Protein AF-A0A9Q0YKA1-F1 (afdb_monomer)

Foldseek 3Di:
DDDDDDDDDDDDPPDQPPVRVVVVVVVVVVVVVVVVVVVVVVVVVVVVVVVVVVVVVVVVVVVVVVVVVVVVVVVVVVVVVVVVVVVVVVVVVLVVVVVVVVVVVVPDPPPAFQLLDCVRLVVVLVVLLPDPVQLAPVSLVVVLVSLVVSLVNLVVVLVSCVPPPPCVVVSVVSVVSSVSSVVSSVVSNVSNVVVVPDDDD

Secondary structure (DSSP, 8-state):
-----------------HHHHHHHHHHHHHHHHHHHHHHHHHHHHHHHHHHHHHHHHHHHHHHHHHHHHHHHHHHHHHHHHHHHHHHHHHHHHHHHHHHHHHHHHHT--S----TTSHHHHHHHHHHHHH--TT-SHHHHHHHHHHHHHHHHHHHHHHHHHTT-TT-HHHHHHHHHHHHHHHHHHHHHHHHHHHHHHS---

Sequence (201 aa):
MPPKPKSPTKGKKGKLSKAEKERLKKEELERKAKEEEDARLKAEQEERERLERERLEREERERIEAAESQRYTTEINELRSVLEGNKNALANLLEQEREKTKWSRFMRCDGSPDPTVPAEINTYINLWKEDDSRNSLSAVLSESNLTLGLIEELQQYVEDHDDTEFTNDHLAEHEGTIVELENLLSCKLDAATLELLKPWE

InterPro domains:
  IPR023247 Dynein-f, intermediate chain IC97/Dnai7-like [PR02043] (103-128)
  IPR023247 Dynein-f, intermediate chain IC97/Dnai7-like [PR02043] (181-200)
  IPR023247 Dynein-f, intermediate chain IC97/Dnai7-like [PTHR20929] (8-198)
  IPR031826 IC97/Casc1, N-terminal [PF15927] (31-200)

Structure (mmCIF, N/CA/C/O backbone):
data_AF-A0A9Q0YKA1-F1
#
_entry.id   AF-A0A9Q0YKA1-F1
#
loop_
_atom_site.group_PDB
_atom_site.id
_atom_site.type_symbol
_atom_site.label_atom_id
_atom_site.label_alt_id
_atom_site.label_comp_id
_atom_site.label_asym_id
_atom_site.label_entity_id
_atom_site.label_seq_id
_atom_site.pdbx_PDB_ins_code
_atom_site.Cartn_x
_atom_site.Cartn_y
_atom_site.Cartn_z
_atom_site.occupancy
_atom_site.B_iso_or_equiv
_atom_site.auth_seq_id
_atom_site.auth_comp_id
_atom_site.auth_asym_id
_atom_site.auth_atom_id
_atom_site.pdbx_PDB_model_num
ATOM 1 N N . MET A 1 1 ? -22.596 -39.047 115.401 1.00 36.41 1 MET A N 1
ATOM 2 C CA . MET A 1 1 ? -23.842 -39.846 115.430 1.00 36.41 1 MET A CA 1
ATOM 3 C C . MET A 1 1 ? -25.045 -38.912 115.585 1.00 36.41 1 MET A C 1
ATOM 5 O O . MET A 1 1 ? -24.865 -37.840 116.144 1.00 36.41 1 MET A O 1
ATOM 9 N N . PRO A 1 2 ? -26.198 -39.280 114.998 1.00 53.31 2 PRO A N 1
ATOM 10 C CA . PRO A 1 2 ? -27.366 -38.439 114.682 1.00 53.31 2 PRO A CA 1
ATOM 11 C C . PRO A 1 2 ? -28.355 -38.327 115.869 1.00 53.31 2 PRO A C 1
ATOM 13 O O . PRO A 1 2 ? -28.076 -38.900 116.921 1.00 53.31 2 PRO A O 1
ATOM 16 N N . PRO A 1 3 ? -29.499 -37.619 115.723 1.00 47.97 3 PRO A N 1
ATOM 17 C CA . PRO A 1 3 ? -30.706 -38.296 115.215 1.00 47.97 3 PRO A CA 1
ATOM 18 C C . PRO A 1 3 ? -31.606 -37.460 114.262 1.00 47.97 3 PRO A C 1
ATOM 20 O O . PRO A 1 3 ? -31.766 -36.252 114.397 1.00 47.97 3 PRO A O 1
ATOM 23 N N . LYS A 1 4 ? -32.246 -38.157 113.309 1.00 41.47 4 LYS A N 1
ATOM 24 C CA . LYS A 1 4 ? -33.550 -37.829 112.671 1.00 41.47 4 LYS A CA 1
ATOM 25 C C . LYS A 1 4 ? -34.667 -38.555 113.472 1.00 41.47 4 LYS A C 1
ATOM 27 O O . LYS A 1 4 ? -34.282 -39.414 114.265 1.00 41.47 4 LYS A O 1
ATOM 32 N N . PRO A 1 5 ? -35.998 -38.379 113.249 1.00 56.22 5 PRO A N 1
ATOM 33 C CA . PRO A 1 5 ? -36.709 -37.656 112.173 1.00 56.22 5 PRO A CA 1
ATOM 34 C C . PRO A 1 5 ? -37.921 -36.795 112.630 1.00 56.22 5 PRO A C 1
ATOM 36 O O . PRO A 1 5 ? -38.376 -36.906 113.764 1.00 56.22 5 PRO A O 1
ATOM 39 N N . LYS A 1 6 ? -38.505 -36.015 111.698 1.00 34.66 6 LYS A N 1
ATOM 40 C CA . LYS A 1 6 ? -39.965 -35.925 111.419 1.00 34.66 6 LYS A CA 1
ATOM 41 C C . LYS A 1 6 ? -40.244 -34.991 110.219 1.00 34.66 6 LYS A C 1
ATOM 43 O O . LYS A 1 6 ? -40.018 -33.792 110.291 1.00 34.66 6 LYS A O 1
ATOM 48 N N . SER A 1 7 ? -40.744 -35.551 109.116 1.00 41.62 7 SER A N 1
ATOM 49 C CA . SER A 1 7 ? -41.605 -34.871 108.120 1.00 41.62 7 SER A CA 1
ATOM 50 C C . SER A 1 7 ? -43.070 -35.145 108.511 1.00 41.62 7 SER A C 1
ATOM 52 O O . SER A 1 7 ? -43.273 -36.191 109.134 1.00 41.62 7 SER A O 1
ATOM 54 N N . PRO A 1 8 ? -44.101 -34.341 108.165 1.00 47.94 8 PRO A N 1
ATOM 55 C CA . PRO A 1 8 ? -44.348 -33.696 106.861 1.00 47.94 8 PRO A CA 1
ATOM 56 C C . PRO A 1 8 ? -44.773 -32.210 107.011 1.00 47.94 8 PRO A C 1
ATOM 58 O O . PRO A 1 8 ? -45.011 -31.748 108.111 1.00 47.94 8 PRO A O 1
ATOM 61 N N . THR A 1 9 ? -44.773 -31.353 105.988 1.00 34.00 9 THR A N 1
ATOM 62 C CA . THR A 1 9 ? -45.908 -31.187 105.063 1.00 34.00 9 THR A CA 1
ATOM 63 C C . THR A 1 9 ? -45.508 -30.331 103.861 1.00 34.00 9 THR A C 1
ATOM 65 O O . THR A 1 9 ? -45.171 -29.157 103.990 1.00 34.00 9 THR A O 1
ATOM 68 N N . LYS A 1 10 ? -45.631 -30.919 102.666 1.00 37.28 10 LYS A N 1
ATOM 69 C CA . LYS A 1 10 ? -45.748 -30.202 101.392 1.00 37.28 10 LYS A CA 1
ATOM 70 C C . LYS A 1 10 ? -46.938 -29.239 101.473 1.00 37.28 10 LYS A C 1
ATOM 72 O O . LYS A 1 10 ? -48.085 -29.683 101.428 1.00 37.28 10 LYS A O 1
ATOM 77 N N . GLY A 1 11 ? -46.665 -27.937 101.532 1.00 36.09 11 GLY A N 1
ATOM 78 C CA . GLY A 1 11 ? -47.637 -26.914 101.162 1.00 36.09 11 GLY A CA 1
ATOM 79 C C . GLY A 1 11 ? -48.057 -27.146 99.711 1.00 36.09 11 GLY A C 1
ATOM 80 O O . GLY A 1 11 ? -47.229 -27.129 98.800 1.00 36.09 11 GLY A O 1
ATOM 81 N N . LYS A 1 12 ? -49.337 -27.466 99.512 1.00 39.12 12 LYS A N 1
ATOM 82 C CA . LYS A 1 12 ? -49.967 -27.644 98.203 1.00 39.12 12 LYS A CA 1
ATOM 83 C C . LYS A 1 12 ? -49.689 -26.408 97.341 1.00 39.12 12 LYS A C 1
ATOM 85 O O . LYS A 1 12 ? -50.246 -25.348 97.600 1.00 39.12 12 LYS A O 1
ATOM 90 N N . LYS A 1 13 ? -48.916 -26.575 96.262 1.00 43.91 13 LYS A N 1
ATOM 91 C CA . LYS A 1 13 ? -49.111 -25.772 95.048 1.00 43.91 13 LYS A CA 1
ATOM 92 C C . LYS A 1 13 ? -50.590 -25.910 94.687 1.00 43.91 13 LYS A C 1
ATOM 94 O O . LYS A 1 13 ? -51.037 -27.026 94.406 1.00 43.91 13 LYS A O 1
ATOM 99 N N . GLY A 1 14 ? -51.347 -24.819 94.789 1.00 43.94 14 GLY A N 1
ATOM 100 C CA . GLY A 1 14 ? -52.736 -24.774 94.352 1.00 43.94 14 GLY A CA 1
ATOM 101 C C . GLY A 1 14 ? -52.816 -25.343 92.940 1.00 43.94 14 GLY A C 1
ATOM 102 O O . GLY A 1 14 ? -52.098 -24.905 92.042 1.00 43.94 14 GLY A O 1
ATOM 103 N N . LYS A 1 15 ? -53.618 -26.393 92.753 1.00 49.47 15 LYS A N 1
ATOM 104 C CA . LYS A 1 15 ? -53.974 -26.847 91.412 1.00 49.47 15 LYS A CA 1
ATOM 105 C C . LYS A 1 15 ? -54.769 -25.697 90.801 1.00 49.47 15 LYS A C 1
ATOM 107 O O . LYS A 1 15 ? -55.895 -25.481 91.236 1.00 49.47 15 LYS A O 1
ATOM 112 N N . LEU A 1 16 ? -54.167 -24.977 89.852 1.00 50.00 16 LEU A N 1
ATOM 113 C CA . LEU A 1 16 ? -54.875 -24.062 88.952 1.00 50.00 16 LEU A CA 1
ATOM 114 C C . LEU A 1 16 ? -56.195 -24.721 88.551 1.00 50.00 16 LEU A C 1
ATOM 116 O O . LEU A 1 16 ? -56.199 -25.895 88.143 1.00 50.00 16 LEU A O 1
ATOM 120 N N . SER A 1 17 ? -57.296 -23.994 88.723 1.00 61.78 17 SER A N 1
ATOM 121 C CA . SER A 1 17 ? -58.619 -24.476 88.337 1.00 61.78 17 SER A CA 1
ATOM 122 C C . SER A 1 17 ? -58.600 -24.872 86.857 1.00 61.78 17 SER A C 1
ATOM 124 O O . SER A 1 17 ? -57.839 -24.311 86.065 1.00 61.78 17 SER A O 1
ATOM 126 N N . LYS A 1 18 ? -59.425 -25.846 86.452 1.00 63.47 18 LYS A N 1
ATOM 127 C CA . LYS A 1 18 ? -59.527 -26.295 85.048 1.00 63.47 18 LYS A CA 1
ATOM 128 C C . LYS A 1 18 ? -59.719 -25.098 84.094 1.00 63.47 18 LYS A C 1
ATOM 130 O O . LYS A 1 18 ? -59.103 -25.073 83.035 1.00 63.47 18 LYS A O 1
ATOM 135 N N . ALA A 1 19 ? -60.443 -24.075 84.558 1.00 70.38 19 ALA A N 1
ATOM 136 C CA . ALA A 1 19 ? -60.672 -22.806 83.872 1.00 70.38 19 ALA A CA 1
ATOM 137 C C . ALA A 1 19 ? -59.433 -21.884 83.773 1.00 70.38 19 ALA A C 1
ATOM 139 O O . ALA A 1 19 ? -59.263 -21.197 82.771 1.00 70.38 19 ALA A O 1
ATOM 140 N N . GLU A 1 20 ? -58.536 -21.867 84.766 1.00 68.56 20 GLU A N 1
ATOM 141 C CA . GLU A 1 20 ? -57.297 -21.068 84.704 1.00 68.56 20 GLU A CA 1
ATOM 142 C C . GLU A 1 20 ? -56.265 -21.685 83.758 1.00 68.56 20 GLU A C 1
ATOM 144 O O . GLU A 1 20 ? -55.619 -20.962 83.007 1.00 68.56 20 GLU A O 1
ATOM 149 N N . LYS A 1 21 ? -56.132 -23.019 83.738 1.00 68.75 21 LYS A N 1
ATOM 150 C CA . LYS A 1 21 ? -55.268 -23.711 82.761 1.00 68.75 21 LYS A CA 1
ATOM 151 C C . LYS A 1 21 ? -55.749 -23.536 81.323 1.00 68.75 21 LYS A C 1
ATOM 153 O O . LYS A 1 21 ? -54.931 -23.523 80.408 1.00 68.75 21 LYS A O 1
ATOM 158 N N . GLU A 1 22 ? -57.059 -23.447 81.125 1.00 74.12 22 GLU A N 1
ATOM 159 C CA . GLU A 1 22 ? -57.668 -23.225 79.815 1.00 74.12 22 GLU A CA 1
ATOM 160 C C . GLU A 1 22 ? -57.492 -21.774 79.350 1.00 74.12 22 GLU A C 1
ATOM 162 O O . GLU A 1 22 ? -57.096 -21.556 78.207 1.00 74.12 22 GLU A O 1
ATOM 167 N N . ARG A 1 23 ? -57.649 -20.791 80.251 1.00 75.88 23 ARG A N 1
ATOM 168 C CA . ARG A 1 23 ? -57.294 -19.387 79.979 1.00 75.88 23 ARG A CA 1
ATOM 169 C C . ARG A 1 23 ? -55.819 -19.217 79.617 1.00 75.88 23 ARG A C 1
ATOM 171 O O . ARG A 1 23 ? -55.537 -18.586 78.608 1.00 75.88 23 ARG A O 1
ATOM 178 N N . LEU A 1 24 ? -54.904 -19.826 80.376 1.00 74.94 24 LEU A N 1
ATOM 179 C CA . LEU A 1 24 ? -53.463 -19.730 80.108 1.00 74.94 24 LEU A CA 1
ATOM 180 C C . LEU A 1 24 ? -53.086 -20.335 78.745 1.00 74.94 24 LEU A C 1
ATOM 182 O O . LEU A 1 24 ? -52.277 -19.770 78.021 1.00 74.94 24 LEU A O 1
ATOM 186 N N . LYS A 1 25 ? -53.700 -21.468 78.372 1.00 77.06 25 LYS A N 1
ATOM 187 C CA . LYS A 1 25 ? -53.515 -22.077 77.045 1.00 77.06 25 LYS A CA 1
ATOM 188 C C . LYS A 1 25 ? -54.074 -21.207 75.924 1.00 77.06 25 LYS A C 1
ATOM 190 O O . LYS A 1 25 ? -53.464 -21.136 74.866 1.00 77.06 25 LYS A O 1
ATOM 195 N N . LYS A 1 26 ? -55.229 -20.573 76.136 1.00 77.31 26 LYS A N 1
ATOM 196 C CA . LYS A 1 26 ? -55.845 -19.685 75.145 1.00 77.31 26 LYS A CA 1
ATOM 197 C C . LYS A 1 26 ? -54.984 -18.441 74.904 1.00 77.31 26 LYS A C 1
ATOM 199 O O . LYS A 1 26 ? -54.761 -18.089 73.757 1.00 77.31 26 LYS A O 1
ATOM 204 N N . GLU A 1 27 ? -54.436 -17.857 75.966 1.00 79.00 27 GLU A N 1
ATOM 205 C CA . GLU A 1 27 ? -53.530 -16.703 75.907 1.00 79.00 27 GLU A CA 1
ATOM 206 C C . GLU A 1 27 ? -52.169 -17.056 75.276 1.00 79.00 27 GLU A C 1
ATOM 208 O O . GLU A 1 27 ? -51.632 -16.284 74.489 1.00 79.00 27 GLU A O 1
ATOM 213 N N . GLU A 1 28 ? -51.627 -18.250 75.541 1.00 79.56 28 GLU A N 1
ATOM 214 C CA . GLU A 1 28 ? -50.400 -18.735 74.889 1.00 79.56 28 GLU A CA 1
ATOM 215 C C . GLU A 1 28 ? -50.603 -19.000 73.387 1.00 79.56 28 GLU A C 1
ATOM 217 O O . GLU A 1 28 ? -49.726 -18.685 72.582 1.00 79.56 28 GLU A O 1
ATOM 222 N N . LEU A 1 29 ? -51.759 -19.551 73.000 1.00 81.81 29 LEU A N 1
ATOM 223 C CA . LEU A 1 29 ? -52.131 -19.750 71.596 1.00 81.81 29 LEU A CA 1
ATOM 224 C C . LEU A 1 29 ? -52.353 -18.417 70.876 1.00 81.81 29 LEU A C 1
ATOM 226 O O . LEU A 1 29 ? -51.901 -18.261 69.748 1.00 81.81 29 LEU A O 1
ATOM 230 N N . GLU A 1 30 ? -52.999 -17.452 71.528 1.00 82.00 30 GLU A N 1
ATOM 231 C CA . GLU A 1 30 ? -53.214 -16.107 70.986 1.00 82.00 30 GLU A CA 1
ATOM 232 C C . GLU A 1 30 ? -51.893 -15.337 70.850 1.00 82.00 30 GLU A C 1
ATOM 234 O O . GLU A 1 30 ? -51.658 -14.685 69.835 1.00 82.00 30 GLU A O 1
ATOM 239 N N . ARG A 1 31 ? -50.971 -15.490 71.811 1.00 81.50 31 ARG A N 1
ATOM 240 C CA . ARG A 1 31 ? -49.617 -14.930 71.719 1.00 81.50 31 ARG A CA 1
ATOM 241 C C . ARG A 1 31 ? -48.812 -15.559 70.582 1.00 81.50 31 ARG A C 1
ATOM 243 O O . ARG A 1 31 ? -48.176 -14.827 69.835 1.00 81.50 31 ARG A O 1
ATOM 250 N N . LYS A 1 32 ? -48.868 -16.886 70.422 1.00 85.50 32 LYS A N 1
ATOM 251 C CA . LYS A 1 32 ? -48.222 -17.586 69.297 1.00 85.50 32 LYS A CA 1
ATOM 252 C C . LYS A 1 32 ? -48.807 -17.182 67.946 1.00 85.50 32 LYS A C 1
ATOM 254 O O . LYS A 1 32 ? -48.043 -16.946 67.024 1.00 85.50 32 LYS A O 1
ATOM 259 N N . ALA A 1 33 ? -50.130 -17.063 67.842 1.00 83.38 33 ALA A N 1
ATOM 260 C CA . ALA A 1 33 ? -50.787 -16.618 66.614 1.00 83.38 33 ALA A CA 1
ATOM 261 C C . ALA A 1 33 ? -50.384 -15.182 66.242 1.00 83.38 33 ALA A C 1
ATOM 263 O O . ALA A 1 33 ? -50.170 -14.882 65.073 1.00 83.38 33 ALA A O 1
ATOM 264 N N . LYS A 1 34 ? -50.224 -14.307 67.242 1.00 84.81 34 LYS A N 1
ATOM 265 C CA . LYS A 1 34 ? -49.757 -12.934 67.036 1.00 84.81 34 LYS A CA 1
ATOM 266 C C . LYS A 1 34 ? -48.279 -12.867 66.634 1.00 84.81 34 LYS A C 1
ATOM 268 O O . LYS A 1 34 ? -47.947 -12.141 65.711 1.00 84.81 34 LYS A O 1
ATOM 273 N N . GLU A 1 35 ? -47.415 -13.663 67.268 1.00 84.81 35 GLU A N 1
ATOM 274 C CA . GLU A 1 35 ? -46.001 -13.794 66.875 1.00 84.81 35 GLU A CA 1
ATOM 275 C C . GLU A 1 35 ? -45.841 -14.361 65.453 1.00 84.81 35 GLU A C 1
ATOM 277 O O . GLU A 1 35 ? -44.946 -13.937 64.729 1.00 84.81 35 GLU A O 1
ATOM 282 N N . GLU A 1 36 ? -46.702 -15.293 65.035 1.00 86.62 36 GLU A N 1
ATOM 283 C CA . GLU A 1 36 ? -46.689 -15.878 63.688 1.00 86.62 36 GLU A CA 1
ATOM 284 C C . GLU A 1 36 ? -47.182 -14.895 62.612 1.00 86.62 36 GLU A C 1
ATOM 286 O O . GLU A 1 36 ? -46.568 -14.792 61.549 1.00 86.62 36 GLU A O 1
ATOM 291 N N . GLU A 1 37 ? -48.235 -14.122 62.895 1.00 84.75 37 GLU A N 1
ATOM 292 C CA . GLU A 1 37 ? -48.693 -13.022 62.032 1.00 84.75 37 GLU A CA 1
ATOM 293 C C . GLU A 1 37 ? -47.639 -11.907 61.923 1.00 84.75 37 GLU A C 1
ATOM 295 O O . GLU A 1 37 ? -47.323 -11.473 60.814 1.00 84.75 37 GLU A O 1
ATOM 300 N N . ASP A 1 38 ? -47.025 -11.498 63.040 1.00 88.06 38 ASP A N 1
ATOM 301 C CA . ASP A 1 38 ? -45.947 -10.500 63.051 1.00 88.06 38 ASP A CA 1
ATOM 302 C C . ASP A 1 38 ? -44.707 -11.009 62.288 1.00 88.06 38 ASP A C 1
ATOM 304 O O . ASP A 1 38 ? -44.067 -10.253 61.551 1.00 88.06 38 ASP A O 1
ATOM 308 N N . ALA A 1 39 ? -44.378 -12.301 62.407 1.00 90.31 39 ALA A N 1
ATOM 309 C CA . ALA A 1 39 ? -43.295 -12.925 61.649 1.00 90.31 39 ALA A CA 1
ATOM 310 C C . ALA A 1 39 ? -43.596 -12.987 60.144 1.00 90.31 39 ALA A C 1
ATOM 312 O O . ALA A 1 39 ? -42.706 -12.703 59.339 1.00 90.31 39 ALA A O 1
ATOM 313 N N . ARG A 1 40 ? -44.839 -13.301 59.749 1.00 90.75 40 ARG A N 1
ATOM 314 C CA . ARG A 1 40 ? -45.276 -13.255 58.343 1.00 90.75 40 ARG A CA 1
ATOM 315 C C . ARG A 1 40 ? -45.184 -11.849 57.769 1.00 90.75 40 ARG A C 1
ATOM 317 O O . ARG A 1 40 ? -44.639 -11.682 56.682 1.00 90.75 40 ARG A O 1
ATOM 324 N N . LEU A 1 41 ? -45.687 -10.851 58.495 1.00 90.00 41 LEU A N 1
ATOM 325 C CA . LEU A 1 41 ? -45.677 -9.462 58.041 1.00 90.00 41 LEU A CA 1
ATOM 326 C C . LEU A 1 41 ? -44.243 -8.945 57.871 1.00 90.00 41 LEU A C 1
ATOM 328 O O . LEU A 1 41 ? -43.934 -8.265 56.893 1.00 90.00 41 LEU A O 1
ATOM 332 N N . LYS A 1 42 ? -43.350 -9.320 58.793 1.00 91.88 42 LYS A N 1
ATOM 333 C CA . LYS A 1 42 ? -41.930 -8.972 58.724 1.00 91.88 42 LYS A CA 1
ATOM 334 C C . LYS A 1 42 ? -41.218 -9.658 57.555 1.00 91.88 42 LYS A C 1
ATOM 336 O O . LYS A 1 42 ? -40.452 -9.000 56.858 1.00 91.88 42 LYS A O 1
ATOM 341 N N . ALA A 1 43 ? -41.500 -10.938 57.306 1.00 91.88 43 ALA A N 1
ATOM 342 C CA . ALA A 1 43 ? -40.954 -11.660 56.157 1.00 91.88 43 ALA A CA 1
ATOM 343 C C . ALA A 1 43 ? -41.433 -11.063 54.821 1.00 91.88 43 ALA A C 1
ATOM 345 O O . ALA A 1 43 ? -40.639 -10.908 53.898 1.00 91.88 43 ALA A O 1
ATOM 346 N N . GLU A 1 44 ? -42.703 -10.662 54.731 1.00 91.88 44 GLU A N 1
ATOM 347 C CA . GLU A 1 44 ? -43.262 -10.013 53.539 1.00 91.88 44 GLU A CA 1
ATOM 348 C C . GLU A 1 44 ? -42.663 -8.613 53.302 1.00 91.88 44 GLU A C 1
ATOM 350 O O . GLU A 1 44 ? -42.442 -8.211 52.159 1.00 91.88 44 GLU A O 1
ATOM 355 N N . GLN A 1 45 ? -42.377 -7.856 54.367 1.00 92.50 45 GLN A N 1
ATOM 356 C CA . GLN A 1 45 ? -41.655 -6.582 54.268 1.00 92.50 45 GLN A CA 1
ATOM 357 C C . GLN A 1 45 ? -40.208 -6.783 53.805 1.00 92.50 45 GLN A C 1
ATOM 359 O O . GLN A 1 45 ? -39.767 -6.097 52.887 1.00 92.50 45 GLN A O 1
ATOM 364 N N . GLU A 1 46 ? -39.495 -7.754 54.374 1.00 92.69 46 GLU A N 1
ATOM 365 C CA . GLU A 1 46 ? -38.109 -8.057 54.005 1.00 92.69 46 GLU A CA 1
ATOM 366 C C . GLU A 1 46 ? -37.993 -8.564 52.555 1.00 92.69 46 GLU A C 1
ATOM 368 O O . GLU A 1 46 ? -37.078 -8.172 51.826 1.00 92.69 46 GLU A O 1
ATOM 373 N N . GLU A 1 47 ? -38.952 -9.374 52.093 1.00 93.00 47 GLU A N 1
ATOM 374 C CA . GLU A 1 47 ? -39.034 -9.807 50.696 1.00 93.00 47 GLU A CA 1
ATOM 375 C C . GLU A 1 47 ? -39.279 -8.621 49.751 1.00 93.00 47 GLU A C 1
ATOM 377 O O . GLU A 1 47 ? -38.592 -8.493 48.734 1.00 93.00 47 GLU A O 1
ATOM 382 N N . ARG A 1 48 ? -40.193 -7.704 50.106 1.00 93.44 48 ARG A N 1
ATOM 383 C CA . ARG A 1 48 ? -40.425 -6.475 49.329 1.00 93.44 48 ARG A CA 1
ATOM 384 C C . ARG A 1 48 ? -39.182 -5.592 49.257 1.00 93.44 48 ARG A C 1
ATOM 386 O O . ARG A 1 48 ? -38.830 -5.147 48.168 1.00 93.44 48 ARG A O 1
ATOM 393 N N . GLU A 1 49 ? -38.492 -5.380 50.374 1.00 94.81 49 GLU A N 1
ATOM 394 C CA . GLU A 1 49 ? -37.246 -4.601 50.416 1.00 94.81 49 GLU A CA 1
ATOM 395 C C . GLU A 1 49 ? -36.120 -5.261 49.609 1.00 94.81 49 GLU A C 1
ATOM 397 O O . GLU A 1 49 ? -35.276 -4.582 49.021 1.00 94.81 49 GLU A O 1
ATOM 402 N N . ARG A 1 50 ? -36.073 -6.597 49.572 1.00 95.25 50 ARG A N 1
ATOM 403 C CA . ARG A 1 50 ? -35.107 -7.336 48.752 1.00 95.25 50 ARG A CA 1
ATOM 404 C C . ARG A 1 50 ? -35.395 -7.161 47.262 1.00 95.25 50 ARG A C 1
ATOM 406 O O . ARG A 1 50 ? -34.470 -6.872 46.507 1.00 95.25 50 ARG A O 1
ATOM 413 N N . LEU A 1 51 ? -36.657 -7.288 46.855 1.00 95.06 51 LEU A N 1
ATOM 414 C CA . LEU A 1 51 ? -37.082 -7.090 45.466 1.00 95.06 51 LEU A CA 1
ATOM 415 C C . LEU A 1 51 ? -36.882 -5.642 45.002 1.00 95.06 51 LEU A C 1
ATOM 417 O O . LEU A 1 51 ? -36.469 -5.413 43.867 1.00 95.06 51 LEU A O 1
ATOM 421 N N . GLU A 1 52 ? -37.142 -4.662 45.868 1.00 95.00 52 GLU A N 1
ATOM 422 C CA . GLU A 1 52 ? -36.912 -3.251 45.553 1.00 95.00 52 GLU A CA 1
ATOM 423 C C . GLU A 1 52 ? -35.421 -2.945 45.382 1.00 95.00 52 GLU A C 1
ATOM 425 O O . GLU A 1 52 ? -35.044 -2.309 44.396 1.00 95.00 52 GLU A O 1
ATOM 430 N N . ARG A 1 53 ? -34.563 -3.461 46.275 1.00 94.88 53 ARG A N 1
ATOM 431 C CA . ARG A 1 53 ? -33.103 -3.352 46.126 1.00 94.88 53 ARG A CA 1
ATOM 432 C C . ARG A 1 53 ? -32.613 -3.993 44.834 1.00 94.88 53 ARG A C 1
ATOM 434 O O . ARG A 1 53 ? -31.845 -3.372 44.109 1.00 94.88 53 ARG A O 1
ATOM 441 N N . GLU A 1 54 ? -33.092 -5.191 44.509 1.00 94.88 54 GLU A N 1
ATOM 442 C CA . GLU A 1 54 ? -32.714 -5.874 43.269 1.00 94.88 54 GLU A CA 1
ATOM 443 C C . GLU A 1 54 ? -33.149 -5.087 42.022 1.00 94.88 54 GLU A C 1
ATOM 445 O O . GLU A 1 54 ? -32.390 -4.991 41.055 1.00 94.88 54 GLU A O 1
ATOM 450 N N . ARG A 1 55 ? -34.349 -4.486 42.048 1.00 96.00 55 ARG A N 1
ATOM 451 C CA . ARG A 1 55 ? -34.834 -3.623 40.962 1.00 96.00 55 ARG A CA 1
ATOM 452 C C . ARG A 1 55 ? -33.934 -2.402 40.789 1.00 96.00 55 ARG A C 1
ATOM 454 O O . ARG A 1 55 ? -33.530 -2.124 39.665 1.00 96.00 55 ARG A O 1
ATOM 461 N N . LEU A 1 56 ? -33.599 -1.723 41.886 1.00 95.88 56 LEU A N 1
ATOM 462 C CA . LEU A 1 56 ? -32.760 -0.524 41.864 1.00 95.88 56 LEU A CA 1
ATOM 463 C C . LEU A 1 56 ? -31.338 -0.833 41.372 1.00 95.88 56 LEU A C 1
ATOM 465 O O . LEU A 1 56 ? -30.784 -0.095 40.566 1.00 95.88 56 LEU A O 1
ATOM 469 N N . GLU A 1 57 ? -30.759 -1.955 41.806 1.00 96.19 57 GLU A N 1
ATOM 470 C CA . GLU A 1 57 ? -29.451 -2.401 41.321 1.00 96.19 57 GLU A CA 1
ATOM 471 C C . GLU A 1 57 ? -29.464 -2.762 39.834 1.00 96.19 57 GLU A C 1
ATOM 473 O O . GLU A 1 57 ? -28.485 -2.515 39.133 1.00 96.19 57 GLU A O 1
ATOM 478 N N . ARG A 1 58 ? -30.543 -3.386 39.343 1.00 95.75 58 ARG A N 1
ATOM 479 C CA . ARG A 1 58 ? -30.677 -3.715 37.920 1.00 95.75 58 ARG A CA 1
ATOM 480 C C . ARG A 1 58 ? -30.779 -2.447 37.080 1.00 95.75 58 ARG A C 1
ATOM 482 O O . ARG A 1 58 ? -30.051 -2.332 36.104 1.00 95.75 58 ARG A O 1
ATOM 489 N N . GLU A 1 59 ? -31.609 -1.501 37.502 1.00 96.19 59 GLU A N 1
ATOM 490 C CA . GLU A 1 59 ? -31.774 -0.214 36.825 1.00 96.19 59 GLU A CA 1
ATOM 491 C C . GLU A 1 59 ? -30.458 0.582 36.794 1.00 96.19 59 GLU A C 1
ATOM 493 O O . GLU A 1 59 ? -30.083 1.121 35.755 1.00 96.19 59 GLU A O 1
ATOM 498 N N . GLU A 1 60 ? -29.694 0.588 37.892 1.00 96.00 60 GLU A N 1
ATOM 499 C CA . GLU A 1 60 ? -28.384 1.245 37.920 1.00 96.00 60 GLU A CA 1
ATOM 500 C C . GLU A 1 60 ? -27.359 0.543 37.018 1.00 96.00 60 GLU A C 1
ATOM 502 O O . GLU A 1 60 ? -26.604 1.215 36.314 1.00 96.00 60 GLU A O 1
ATOM 507 N N . ARG A 1 61 ? -27.348 -0.797 36.982 1.00 96.12 61 ARG A N 1
ATOM 508 C CA . ARG A 1 61 ? -26.491 -1.560 36.058 1.00 96.12 61 ARG A CA 1
ATOM 509 C C . ARG A 1 61 ? -26.825 -1.253 34.601 1.00 96.12 61 ARG A C 1
ATOM 511 O O . ARG A 1 61 ? -25.916 -0.941 33.839 1.00 96.12 61 ARG A O 1
ATOM 518 N N . GLU A 1 62 ? -28.106 -1.273 34.239 1.00 96.56 62 GLU A N 1
ATOM 519 C CA . GLU A 1 62 ? -28.573 -0.944 32.886 1.00 96.56 62 GLU A CA 1
ATOM 520 C C . GLU A 1 62 ? -28.207 0.496 32.502 1.00 96.56 62 GLU A C 1
ATOM 522 O O . GLU A 1 62 ? -27.782 0.755 31.376 1.00 96.56 62 GLU A O 1
ATOM 527 N N . ARG A 1 63 ? -28.295 1.443 33.445 1.00 97.19 63 ARG A N 1
ATOM 528 C CA . ARG A 1 63 ? -27.888 2.838 33.226 1.00 97.19 63 ARG A CA 1
ATOM 529 C C . ARG A 1 63 ? -26.389 2.968 32.953 1.00 97.19 63 ARG A C 1
ATOM 531 O O . ARG A 1 63 ? -26.001 3.715 32.053 1.00 97.19 63 ARG A O 1
ATOM 538 N N . ILE A 1 64 ? -25.555 2.271 33.726 1.00 96.88 64 ILE A N 1
ATOM 539 C CA . ILE A 1 64 ? -24.097 2.270 33.547 1.00 96.88 64 ILE A CA 1
ATOM 540 C C . ILE A 1 64 ? -23.732 1.627 32.206 1.00 96.88 64 ILE A C 1
ATOM 542 O O . ILE A 1 64 ? -22.976 2.225 31.444 1.00 96.88 64 ILE A O 1
ATOM 546 N N . GLU A 1 65 ? -24.312 0.470 31.886 1.00 96.62 65 GLU A N 1
ATOM 547 C CA . GLU A 1 65 ? -24.063 -0.250 30.632 1.00 96.62 65 GLU A CA 1
ATOM 548 C C . GLU A 1 65 ? -24.498 0.570 29.409 1.00 96.62 65 GLU A C 1
ATOM 550 O O . GLU A 1 65 ? -23.759 0.670 28.430 1.00 96.62 65 GLU A O 1
ATOM 555 N N . ALA A 1 66 ? -25.651 1.244 29.472 1.00 97.06 66 ALA A N 1
ATOM 556 C CA . ALA A 1 66 ? -26.097 2.135 28.405 1.00 97.06 66 ALA A CA 1
ATOM 557 C C . ALA A 1 66 ? -25.140 3.324 28.210 1.00 97.06 66 ALA A C 1
ATOM 559 O O . ALA A 1 66 ? -24.820 3.683 27.074 1.00 97.06 66 ALA A O 1
ATOM 560 N N . ALA A 1 67 ? -24.655 3.924 29.301 1.00 97.19 67 ALA A N 1
ATOM 561 C CA . ALA A 1 67 ? -23.690 5.018 29.234 1.00 97.19 67 ALA A CA 1
ATOM 562 C C . ALA A 1 67 ? -22.330 4.557 28.682 1.00 97.19 67 ALA A C 1
ATOM 564 O O . ALA A 1 67 ? -21.716 5.271 27.888 1.00 97.19 67 ALA A O 1
ATOM 565 N N . GLU A 1 68 ? -21.862 3.371 29.070 1.00 97.00 68 GLU A N 1
ATOM 566 C CA . GLU A 1 68 ? -20.628 2.770 28.558 1.00 97.00 68 GLU A CA 1
ATOM 567 C C . GLU A 1 68 ? -20.754 2.417 27.073 1.00 97.00 68 GLU A C 1
ATOM 569 O O . GLU A 1 68 ? -19.893 2.787 26.278 1.00 97.00 68 GLU A O 1
ATOM 574 N N . SER A 1 69 ? -21.868 1.807 26.666 1.00 96.69 69 SER A N 1
ATOM 575 C CA . SER A 1 69 ? -22.153 1.480 25.266 1.00 96.69 69 SER A CA 1
ATOM 576 C C . SER A 1 69 ? -22.180 2.727 24.374 1.00 96.69 69 SER A C 1
ATOM 578 O O . SER A 1 69 ? -21.622 2.724 23.272 1.00 96.69 69 SER A O 1
ATOM 580 N N . GLN A 1 70 ? -22.762 3.831 24.856 1.00 97.00 70 GLN A N 1
ATOM 581 C CA . GLN A 1 70 ? -22.750 5.111 24.142 1.00 97.00 70 GLN A CA 1
ATOM 582 C C . GLN A 1 70 ? -21.338 5.692 24.006 1.00 97.00 70 GLN A C 1
ATOM 584 O O . GLN A 1 70 ? -20.969 6.147 22.920 1.00 97.00 70 GLN A O 1
ATOM 589 N N . ARG A 1 71 ? -20.538 5.659 25.080 1.00 97.25 71 ARG A N 1
ATOM 590 C CA . ARG A 1 71 ? -19.132 6.100 25.047 1.00 97.25 71 ARG A CA 1
ATOM 591 C C . ARG A 1 71 ? -18.329 5.274 24.055 1.00 97.25 71 ARG A C 1
ATOM 593 O O . ARG A 1 71 ? -17.748 5.841 23.138 1.00 97.25 71 ARG A O 1
ATOM 600 N N . TYR A 1 72 ? -18.416 3.951 24.160 1.00 97.31 72 TYR A N 1
ATOM 601 C CA . TYR A 1 72 ? -17.749 3.020 23.257 1.00 97.31 72 TYR A CA 1
ATOM 602 C C . TYR A 1 72 ? -18.132 3.262 21.794 1.00 97.31 72 TYR A C 1
ATOM 604 O O . TYR A 1 72 ? -17.270 3.332 20.923 1.00 97.31 72 TYR A O 1
ATOM 612 N N . THR A 1 73 ? -19.423 3.450 21.515 1.00 97.81 73 THR A N 1
ATOM 613 C CA . THR A 1 73 ? -19.902 3.743 20.156 1.00 97.81 73 THR A CA 1
ATOM 614 C C . THR A 1 73 ? -19.310 5.049 19.625 1.00 97.81 73 THR A C 1
ATOM 616 O O . THR A 1 73 ? -18.925 5.124 18.459 1.00 97.81 73 THR A O 1
ATOM 619 N N . THR A 1 74 ? -19.217 6.072 20.474 1.00 97.56 74 THR A N 1
ATOM 620 C CA . THR A 1 74 ? -18.626 7.367 20.112 1.00 97.56 74 THR A CA 1
ATOM 621 C C . THR A 1 74 ? -17.135 7.216 19.813 1.00 97.56 74 THR A C 1
ATOM 623 O O . THR A 1 74 ? -16.701 7.587 18.726 1.00 97.56 74 THR A O 1
ATOM 626 N N . GLU A 1 75 ? -16.382 6.570 20.705 1.00 97.50 75 GLU A N 1
ATOM 627 C CA . GLU A 1 75 ? -14.946 6.307 20.543 1.00 97.50 75 GLU A CA 1
ATOM 628 C C . GLU A 1 75 ? -14.652 5.493 19.273 1.00 97.50 75 GLU A C 1
ATOM 630 O O . GLU A 1 75 ? -13.769 5.841 18.492 1.00 97.50 75 GLU A O 1
ATOM 635 N N . ILE A 1 76 ? -15.432 4.441 19.000 1.00 98.12 76 ILE A N 1
ATOM 636 C CA . ILE A 1 76 ? -15.298 3.633 17.778 1.00 98.12 76 ILE A CA 1
ATOM 637 C C . ILE A 1 76 ? -15.551 4.467 16.523 1.00 98.12 76 ILE A C 1
ATOM 639 O O . ILE A 1 76 ? -14.841 4.307 15.529 1.00 98.12 76 ILE A O 1
ATOM 643 N N . ASN A 1 77 ? -16.560 5.337 16.540 1.00 97.69 77 ASN A N 1
ATOM 644 C CA . ASN A 1 77 ? -16.868 6.185 15.393 1.00 97.69 77 ASN A CA 1
ATOM 645 C C . ASN A 1 77 ? -15.770 7.227 15.150 1.00 97.69 77 ASN A C 1
ATOM 647 O O . ASN A 1 77 ? -15.389 7.441 14.000 1.00 97.69 77 ASN A O 1
ATOM 651 N N . GLU A 1 78 ? -15.223 7.823 16.209 1.00 97.50 78 GLU A N 1
ATOM 652 C CA . GLU A 1 78 ? -14.078 8.733 16.122 1.00 97.50 78 GLU A CA 1
ATOM 653 C C . GLU A 1 78 ? -12.849 8.020 15.548 1.00 97.50 78 GLU A C 1
ATOM 655 O O . GLU A 1 78 ? -12.267 8.484 14.566 1.00 97.50 78 GLU A O 1
ATOM 660 N N . LEU A 1 79 ? -12.505 6.843 16.081 1.00 97.62 79 LEU A N 1
ATOM 661 C CA . LEU A 1 79 ? -11.395 6.031 15.575 1.00 97.62 79 LEU A CA 1
ATOM 662 C C . LEU A 1 79 ? -11.597 5.638 14.112 1.00 97.62 79 LEU A C 1
ATOM 664 O O . LEU A 1 79 ? -10.668 5.734 13.311 1.00 97.62 79 LEU A O 1
ATOM 668 N N . ARG A 1 80 ? -12.814 5.232 13.738 1.00 97.62 80 ARG A N 1
ATOM 669 C CA . ARG A 1 80 ? -13.150 4.915 12.347 1.00 97.62 80 ARG A CA 1
ATOM 670 C C . ARG A 1 80 ? -12.973 6.135 11.449 1.00 97.62 80 ARG A C 1
ATOM 672 O O . ARG A 1 80 ? -12.402 5.995 10.375 1.00 97.62 80 ARG A O 1
ATOM 679 N N . SER A 1 81 ? -13.417 7.312 11.888 1.00 97.88 81 SER A N 1
ATOM 680 C CA . SER A 1 81 ? -13.247 8.558 11.136 1.00 97.88 81 SER A CA 1
ATOM 681 C C . SER A 1 81 ? -11.773 8.908 10.936 1.00 97.88 81 SER A C 1
ATOM 683 O O . SER A 1 81 ? -11.395 9.332 9.846 1.00 97.88 81 SER A O 1
ATOM 685 N N . VAL A 1 82 ? -10.935 8.724 11.959 1.00 98.06 82 VAL A N 1
ATOM 686 C CA . VAL A 1 82 ? -9.487 8.964 11.858 1.00 98.06 82 VAL A CA 1
ATOM 687 C C . VAL A 1 82 ? -8.836 7.965 10.907 1.00 98.06 82 VAL A C 1
ATOM 689 O O . VAL A 1 82 ? -8.068 8.364 10.037 1.00 98.06 82 VAL A O 1
ATOM 692 N N . LEU A 1 83 ? -9.159 6.676 11.031 1.00 97.81 83 LEU A N 1
ATOM 693 C CA . LEU A 1 83 ? -8.632 5.641 10.139 1.00 97.81 83 LEU A CA 1
ATOM 694 C C . LEU A 1 83 ? -9.027 5.893 8.685 1.00 97.81 83 LEU A C 1
ATOM 696 O O . LEU A 1 83 ? -8.187 5.777 7.799 1.00 97.81 83 LEU A O 1
ATOM 700 N N . GLU A 1 84 ? -10.279 6.266 8.443 1.00 97.50 84 GLU A N 1
ATOM 701 C CA . GLU A 1 84 ? -10.763 6.597 7.106 1.00 97.50 84 GLU A CA 1
ATOM 702 C C . GLU A 1 84 ? -10.076 7.855 6.558 1.00 97.50 84 GLU A C 1
ATOM 704 O O . GLU A 1 84 ? -9.638 7.877 5.410 1.00 97.50 84 GLU A O 1
ATOM 709 N N . GLY A 1 85 ? -9.889 8.883 7.389 1.00 97.88 85 GLY A N 1
ATOM 710 C CA . GLY A 1 85 ? -9.106 10.065 7.027 1.00 97.88 85 GLY A CA 1
ATOM 711 C C . GLY A 1 85 ? -7.665 9.717 6.644 1.00 97.88 85 GLY A C 1
ATOM 712 O O . GLY A 1 85 ? -7.178 10.172 5.612 1.00 97.88 85 GLY A O 1
ATOM 713 N N . ASN A 1 86 ? -7.009 8.856 7.424 1.00 97.62 86 ASN A N 1
ATOM 714 C CA . ASN A 1 86 ? -5.644 8.405 7.157 1.00 97.62 86 ASN A CA 1
ATOM 715 C C . ASN A 1 86 ? -5.548 7.587 5.865 1.00 97.62 86 ASN A C 1
ATOM 717 O O . ASN A 1 86 ? -4.626 7.805 5.085 1.00 97.62 86 ASN A O 1
ATOM 721 N N . LYS A 1 87 ? -6.502 6.682 5.612 1.00 95.88 87 LYS A N 1
ATOM 722 C CA . LYS A 1 87 ? -6.565 5.913 4.360 1.00 95.88 87 LYS A CA 1
ATOM 723 C C . LYS A 1 87 ? -6.689 6.828 3.148 1.00 95.88 87 LYS A C 1
ATOM 725 O O . LYS A 1 87 ? -5.925 6.686 2.201 1.00 95.88 87 LYS A O 1
ATOM 730 N N . ASN A 1 88 ? -7.604 7.795 3.202 1.00 95.88 88 ASN A N 1
ATOM 731 C CA . ASN A 1 88 ? -7.797 8.751 2.113 1.00 95.88 88 ASN A CA 1
ATOM 732 C C . ASN A 1 88 ? -6.569 9.650 1.916 1.00 95.88 88 ASN A C 1
ATOM 734 O O . ASN A 1 88 ? -6.174 9.917 0.785 1.00 95.88 88 ASN A O 1
ATOM 738 N N . ALA A 1 89 ? -5.930 10.094 3.002 1.00 96.88 89 ALA A N 1
ATOM 739 C CA . ALA A 1 89 ? -4.689 10.858 2.921 1.00 96.88 89 ALA A CA 1
ATOM 740 C C . ALA A 1 89 ? -3.557 10.043 2.275 1.00 96.88 89 ALA A C 1
ATOM 742 O O . ALA A 1 89 ? -2.869 10.559 1.399 1.00 96.88 89 ALA A O 1
ATOM 743 N N . LEU A 1 90 ? -3.398 8.775 2.662 1.00 94.00 90 LEU A N 1
ATOM 744 C CA . LEU A 1 90 ? -2.403 7.872 2.085 1.00 94.00 90 LEU A CA 1
ATOM 745 C C . LEU A 1 90 ? -2.668 7.614 0.597 1.00 94.00 90 LEU A C 1
ATOM 747 O O . LEU A 1 90 ? -1.752 7.754 -0.204 1.00 94.00 90 LEU A O 1
ATOM 751 N N . ALA A 1 91 ? -3.916 7.331 0.214 1.00 90.44 91 ALA A N 1
ATOM 752 C CA . ALA A 1 91 ? -4.293 7.149 -1.187 1.00 90.44 91 ALA A CA 1
ATOM 753 C C . ALA A 1 91 ? -3.987 8.397 -2.035 1.00 90.44 91 ALA A C 1
ATOM 755 O O . ALA A 1 91 ? -3.409 8.285 -3.112 1.00 90.44 91 ALA A O 1
ATOM 756 N N . ASN A 1 92 ? -4.301 9.593 -1.524 1.00 94.38 92 ASN A N 1
ATOM 757 C CA . ASN A 1 92 ? -3.991 10.847 -2.213 1.00 94.38 92 ASN A CA 1
ATOM 758 C C . ASN A 1 92 ? -2.481 11.086 -2.355 1.00 94.38 92 ASN A C 1
ATOM 760 O O . ASN A 1 92 ? -2.047 11.606 -3.377 1.00 94.38 92 ASN A O 1
ATOM 764 N N . LEU A 1 93 ? -1.682 10.740 -1.340 1.00 94.38 93 LEU A N 1
ATOM 765 C CA . LEU A 1 93 ? -0.224 10.873 -1.403 1.00 94.38 93 LEU A CA 1
ATOM 766 C C . LEU A 1 93 ? 0.386 9.922 -2.437 1.00 94.38 93 LEU A C 1
ATOM 768 O O . LEU A 1 93 ? 1.235 10.349 -3.214 1.00 94.38 93 LEU A O 1
ATOM 772 N N . LEU A 1 94 ? -0.071 8.667 -2.473 1.00 89.38 94 LEU A N 1
ATOM 773 C CA . LEU A 1 94 ? 0.366 7.696 -3.478 1.00 89.38 94 LEU A CA 1
ATOM 774 C C . LEU A 1 94 ? 0.017 8.168 -4.893 1.00 89.38 94 LEU A C 1
ATOM 776 O O . LEU A 1 94 ? 0.869 8.135 -5.776 1.00 89.38 94 LEU A O 1
ATOM 780 N N . GLU A 1 95 ? -1.198 8.679 -5.101 1.00 88.88 95 GLU A N 1
ATOM 781 C CA . GLU A 1 95 ? -1.603 9.207 -6.407 1.00 88.88 95 GLU A CA 1
ATOM 782 C C . GLU A 1 95 ? -0.760 10.422 -6.822 1.00 88.88 95 GLU A C 1
ATOM 784 O O . GLU A 1 95 ? -0.291 10.493 -7.955 1.00 88.88 95 GLU A O 1
ATOM 789 N N . GLN A 1 96 ? -0.481 11.346 -5.897 1.00 92.81 96 GLN A N 1
ATOM 790 C CA . GLN A 1 96 ? 0.383 12.500 -6.169 1.00 92.81 96 GLN A CA 1
ATOM 791 C C . GLN A 1 96 ? 1.810 12.094 -6.549 1.00 92.81 96 GLN A C 1
ATOM 793 O O . GLN A 1 96 ? 2.397 12.697 -7.450 1.00 92.81 96 GLN A O 1
ATOM 798 N N . GLU A 1 97 ? 2.385 11.092 -5.881 1.00 89.38 97 GLU A N 1
ATOM 799 C CA . GLU A 1 97 ? 3.707 10.576 -6.247 1.00 89.38 97 GLU A CA 1
ATOM 800 C C . GLU A 1 97 ? 3.676 9.905 -7.630 1.00 89.38 97 GLU A C 1
ATOM 802 O O . GLU A 1 97 ? 4.547 10.195 -8.452 1.00 89.38 97 GLU A O 1
ATOM 807 N N . ARG A 1 98 ? 2.635 9.129 -7.965 1.00 86.44 98 ARG A N 1
ATOM 808 C CA . ARG A 1 98 ? 2.461 8.554 -9.314 1.00 86.44 98 ARG A CA 1
ATOM 809 C C . ARG A 1 98 ? 2.359 9.627 -10.399 1.00 86.44 98 ARG A C 1
ATOM 811 O O . ARG A 1 98 ? 3.054 9.551 -11.416 1.00 86.44 98 ARG A O 1
ATOM 818 N N . GLU A 1 99 ? 1.534 10.652 -10.188 1.00 89.62 99 GLU A N 1
ATOM 819 C CA . GLU A 1 99 ? 1.400 11.782 -11.116 1.00 89.62 99 GLU A CA 1
ATOM 820 C C . GLU A 1 99 ? 2.728 12.523 -11.298 1.00 89.62 99 GLU A C 1
ATOM 822 O O . GLU A 1 99 ? 3.103 12.882 -12.417 1.00 89.62 99 GLU A O 1
ATOM 827 N N . LYS A 1 100 ? 3.472 12.722 -10.208 1.00 91.12 100 LYS A N 1
ATOM 828 C CA . LYS A 1 100 ? 4.782 13.374 -10.217 1.00 91.12 100 LYS A CA 1
ATOM 829 C C . LYS A 1 100 ? 5.838 12.542 -10.941 1.00 91.12 100 LYS A C 1
ATOM 831 O O . LYS A 1 100 ? 6.619 13.120 -11.701 1.00 91.12 100 LYS A O 1
ATOM 836 N N . THR A 1 101 ? 5.854 11.223 -10.766 1.00 87.62 101 THR A N 1
ATOM 837 C CA . THR A 1 101 ? 6.735 10.310 -11.512 1.00 87.62 101 THR A CA 1
ATOM 838 C C . THR A 1 101 ? 6.419 10.368 -13.002 1.00 87.62 101 THR A C 1
ATOM 840 O O . THR A 1 101 ? 7.308 10.639 -13.813 1.00 87.62 101 THR A O 1
ATOM 843 N N . LYS A 1 102 ? 5.137 10.259 -13.369 1.00 87.31 102 LYS A N 1
ATOM 844 C CA . LYS A 1 102 ? 4.681 10.374 -14.761 1.00 87.31 102 LYS A CA 1
ATOM 845 C C . LYS A 1 102 ? 5.035 11.726 -15.382 1.00 87.31 102 LYS A C 1
ATOM 847 O O . LYS A 1 102 ? 5.495 11.787 -16.521 1.00 87.31 102 LYS A O 1
ATOM 852 N N . TRP A 1 103 ? 4.858 12.817 -14.640 1.00 91.25 103 TRP A N 1
ATOM 853 C CA . TRP A 1 103 ? 5.233 14.156 -15.093 1.00 91.25 103 TRP A CA 1
ATOM 854 C C . TRP A 1 103 ? 6.747 14.304 -15.265 1.00 91.25 103 TRP A C 1
ATOM 856 O O . TRP A 1 103 ? 7.205 14.841 -16.271 1.00 91.25 103 TRP A O 1
ATOM 866 N N . SER A 1 104 ? 7.532 13.801 -14.312 1.00 90.38 104 SER A N 1
ATOM 867 C CA . SER A 1 104 ? 8.998 13.833 -14.379 1.00 90.38 104 SER A CA 1
ATOM 868 C C . SER A 1 104 ? 9.510 13.071 -15.599 1.00 90.38 104 SER A C 1
ATOM 870 O O . SER A 1 104 ? 10.406 13.555 -16.289 1.00 90.38 104 SER A O 1
ATOM 872 N N . ARG A 1 105 ? 8.885 11.929 -15.910 1.00 87.88 105 ARG A N 1
ATOM 873 C CA . ARG A 1 105 ? 9.152 11.149 -17.118 1.00 87.88 105 ARG A CA 1
ATOM 874 C C . ARG A 1 105 ? 8.793 11.921 -18.386 1.00 87.88 105 ARG A C 1
ATOM 876 O O . ARG A 1 105 ? 9.631 12.046 -19.269 1.00 87.88 105 ARG A O 1
ATOM 883 N N . PHE A 1 106 ? 7.594 12.500 -18.452 1.00 87.06 106 PHE A N 1
ATOM 884 C CA . PHE A 1 106 ? 7.153 13.307 -19.597 1.00 87.06 106 PHE A CA 1
ATOM 885 C C . PHE A 1 106 ? 8.072 14.510 -19.871 1.00 87.06 106 PHE A C 1
ATOM 887 O O . PHE A 1 106 ? 8.301 14.874 -21.021 1.00 87.06 106 PHE A O 1
ATOM 894 N N . MET A 1 107 ? 8.616 15.123 -18.819 1.00 90.31 107 MET A N 1
ATOM 895 C CA . MET A 1 107 ? 9.538 16.258 -18.926 1.00 90.31 107 MET A CA 1
ATOM 896 C C . MET A 1 107 ? 10.977 15.853 -19.279 1.00 90.31 107 MET A C 1
ATOM 898 O O . MET A 1 107 ? 11.813 16.729 -19.527 1.00 90.31 107 MET A O 1
ATOM 902 N N . ARG A 1 108 ? 11.294 14.554 -19.288 1.00 88.31 108 ARG A N 1
ATOM 903 C CA . ARG A 1 108 ? 12.631 14.047 -19.591 1.00 88.31 108 ARG A CA 1
ATOM 904 C C . ARG A 1 108 ? 12.878 14.109 -21.102 1.00 88.31 108 ARG A C 1
ATOM 906 O O . ARG A 1 108 ? 12.180 13.481 -21.885 1.00 88.31 108 ARG A O 1
ATOM 913 N N . CYS A 1 109 ? 13.896 14.864 -21.516 1.00 80.62 109 CYS A N 1
ATOM 914 C CA . CYS A 1 109 ? 14.288 15.031 -22.925 1.00 80.62 109 CYS A CA 1
ATOM 915 C C . CYS A 1 109 ? 15.627 14.340 -23.245 1.00 80.62 109 CYS A C 1
ATOM 917 O O . CYS A 1 109 ? 16.452 14.894 -23.969 1.00 80.62 109 CYS A O 1
ATOM 919 N N . ASP A 1 110 ? 15.882 13.168 -22.668 1.00 85.81 110 ASP A N 1
ATOM 920 C CA . ASP A 1 110 ? 17.141 12.427 -22.845 1.00 85.81 110 ASP A CA 1
ATOM 921 C C . ASP A 1 110 ? 17.086 11.367 -23.961 1.00 85.81 110 ASP A C 1
ATOM 923 O O . ASP A 1 110 ? 18.117 10.800 -24.313 1.00 85.81 110 ASP A O 1
ATOM 927 N N . GLY A 1 111 ? 15.906 11.125 -24.543 1.00 84.50 111 GLY A N 1
ATOM 928 C CA . GLY A 1 111 ? 15.703 10.137 -25.607 1.00 84.50 111 GLY A CA 1
ATOM 929 C C . GLY A 1 111 ? 15.664 8.685 -25.123 1.00 84.50 111 GLY A C 1
ATOM 930 O O . GLY A 1 111 ? 15.729 7.777 -25.948 1.00 84.50 111 GLY A O 1
ATOM 931 N N . SER A 1 112 ? 15.568 8.458 -23.812 1.00 90.94 112 SER A N 1
ATOM 932 C CA . SER A 1 112 ? 15.433 7.118 -23.234 1.00 90.94 112 SER A CA 1
ATOM 933 C C . SER A 1 112 ? 14.006 6.553 -23.386 1.00 90.94 112 SER A C 1
ATOM 935 O O . SER A 1 112 ? 13.034 7.307 -23.268 1.00 90.94 112 SER A O 1
ATOM 937 N N . PRO A 1 113 ? 13.857 5.232 -23.605 1.00 93.06 113 PRO A N 1
ATOM 938 C CA . PRO A 1 113 ? 12.556 4.586 -23.822 1.00 93.06 113 PRO A CA 1
ATOM 939 C C . PRO A 1 113 ? 11.753 4.497 -22.523 1.00 93.06 113 PRO A C 1
ATOM 941 O O . PRO A 1 113 ? 12.336 4.201 -21.477 1.00 93.06 113 PRO A O 1
ATOM 944 N N . ASP A 1 114 ? 10.444 4.747 -22.552 1.00 92.25 114 ASP A N 1
ATOM 945 C CA . ASP A 1 114 ? 9.577 4.524 -21.389 1.00 92.25 114 ASP A CA 1
ATOM 946 C C . ASP A 1 114 ? 9.424 3.013 -21.131 1.00 92.25 114 ASP A C 1
ATOM 948 O O . ASP A 1 114 ? 8.876 2.303 -21.981 1.00 92.25 114 ASP A O 1
ATOM 952 N N . PRO A 1 115 ? 9.906 2.487 -19.987 1.00 91.31 115 PRO A N 1
ATOM 953 C CA . PRO A 1 115 ? 9.876 1.055 -19.722 1.00 91.31 115 PRO A CA 1
ATOM 954 C C . PRO A 1 115 ? 8.439 0.551 -19.507 1.00 91.31 115 PRO A C 1
ATOM 956 O O . PRO A 1 115 ? 8.155 -0.613 -19.782 1.00 91.31 115 PRO A O 1
ATOM 959 N N . THR A 1 116 ? 7.503 1.427 -19.118 1.00 89.19 116 THR A N 1
ATOM 960 C CA . THR A 1 116 ? 6.080 1.078 -18.958 1.00 89.19 116 THR A CA 1
ATOM 961 C C . THR A 1 116 ? 5.351 0.907 -20.294 1.00 89.19 116 THR A C 1
ATOM 963 O O . THR A 1 116 ? 4.235 0.390 -20.323 1.00 89.19 116 THR A O 1
ATOM 966 N N . VAL A 1 117 ? 5.972 1.301 -21.415 1.00 90.62 117 VAL A N 1
ATOM 967 C CA . VAL A 1 117 ? 5.419 1.165 -22.767 1.00 90.62 117 VAL A CA 1
ATOM 968 C C . VAL A 1 117 ? 6.094 -0.017 -23.478 1.00 90.62 117 VAL A C 1
ATOM 970 O O . VAL A 1 117 ? 7.215 0.127 -23.976 1.00 90.62 117 VAL A O 1
ATOM 973 N N . PRO A 1 118 ? 5.412 -1.174 -23.640 1.00 90.44 118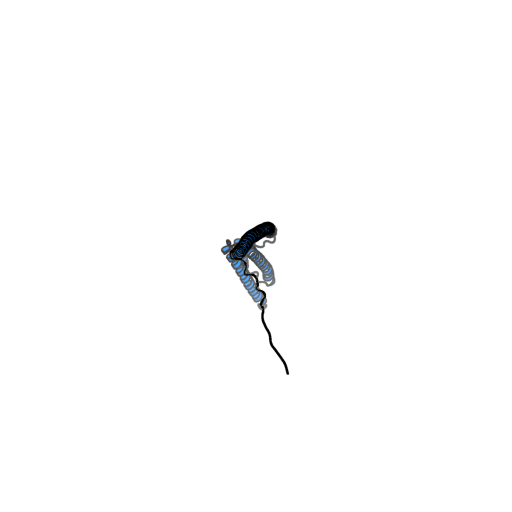 PRO A N 1
ATOM 974 C CA . PRO A 1 118 ? 6.022 -2.385 -24.197 1.00 90.44 118 PRO A CA 1
ATOM 975 C C . PRO A 1 118 ? 6.658 -2.184 -25.578 1.00 90.44 118 PRO A C 1
ATOM 977 O O . PRO A 1 118 ? 7.688 -2.767 -25.893 1.00 90.44 118 PRO A O 1
ATOM 980 N N . ALA A 1 119 ? 6.068 -1.340 -26.427 1.00 93.00 119 ALA A N 1
ATOM 981 C CA . ALA A 1 119 ? 6.607 -1.075 -27.758 1.00 93.00 119 ALA A CA 1
ATOM 982 C C . ALA A 1 119 ? 7.964 -0.347 -27.718 1.00 93.00 119 ALA A C 1
ATOM 984 O O . ALA A 1 119 ? 8.849 -0.658 -28.518 1.00 93.00 119 ALA A O 1
ATOM 985 N N . GLU A 1 120 ? 8.137 0.604 -26.797 1.00 93.88 120 GLU A N 1
ATOM 986 C CA . GLU A 1 120 ? 9.375 1.377 -26.671 1.00 93.88 120 GLU A CA 1
ATOM 987 C C . GLU A 1 120 ? 10.495 0.514 -26.095 1.00 93.88 120 GLU A C 1
ATOM 989 O O . GLU A 1 120 ? 11.577 0.442 -26.684 1.00 93.88 120 GLU A O 1
ATOM 994 N N . ILE A 1 121 ? 10.213 -0.207 -25.006 1.00 95.31 121 ILE A N 1
ATOM 995 C CA . ILE A 1 121 ? 11.209 -1.064 -24.360 1.00 95.31 121 ILE A CA 1
ATOM 996 C C . ILE A 1 121 ? 11.620 -2.241 -25.251 1.00 95.31 121 ILE A C 1
ATOM 998 O O . ILE A 1 121 ? 12.810 -2.510 -25.391 1.00 95.31 121 ILE A O 1
ATOM 1002 N N . ASN A 1 122 ? 10.682 -2.868 -25.968 1.00 94.94 122 ASN A N 1
ATOM 1003 C CA . ASN A 1 122 ? 11.013 -3.933 -26.918 1.00 94.94 122 ASN A CA 1
ATOM 1004 C C . ASN A 1 122 ? 11.854 -3.414 -28.087 1.00 94.94 122 ASN A C 1
ATOM 1006 O O . ASN A 1 122 ? 12.747 -4.109 -28.572 1.00 94.94 122 ASN A O 1
ATOM 1010 N N . THR A 1 123 ? 11.592 -2.192 -28.554 1.00 95.81 123 THR A N 1
ATOM 1011 C CA . THR A 1 123 ? 12.419 -1.571 -29.597 1.00 95.81 123 THR A CA 1
ATOM 1012 C C . THR A 1 123 ? 13.839 -1.351 -29.084 1.00 95.81 123 THR A C 1
ATOM 1014 O O . THR A 1 123 ? 14.794 -1.712 -29.767 1.00 95.81 123 THR A O 1
ATOM 1017 N N . TYR A 1 124 ? 13.983 -0.831 -27.864 1.00 96.06 124 TYR A N 1
ATOM 1018 C CA . TYR A 1 124 ? 15.279 -0.659 -27.212 1.00 96.06 124 TYR A CA 1
ATOM 1019 C C . TYR A 1 124 ? 16.051 -1.976 -27.072 1.00 96.06 124 TYR A C 1
ATOM 1021 O O . TYR A 1 124 ? 17.193 -2.064 -27.528 1.00 96.06 124 TYR A O 1
ATOM 1029 N N . ILE A 1 125 ? 15.406 -3.006 -26.510 1.00 95.62 125 ILE A N 1
ATOM 1030 C CA . ILE A 1 125 ? 15.983 -4.342 -26.313 1.00 95.62 125 ILE A CA 1
ATOM 1031 C C . ILE A 1 125 ? 16.516 -4.883 -27.640 1.00 95.62 125 ILE A C 1
ATOM 1033 O O . ILE A 1 125 ? 17.679 -5.276 -27.721 1.00 95.62 125 ILE A O 1
ATOM 1037 N N . ASN A 1 126 ? 15.696 -4.865 -28.694 1.00 95.50 126 ASN A N 1
ATOM 1038 C CA . ASN A 1 126 ? 16.085 -5.413 -29.992 1.00 95.50 126 ASN A CA 1
ATOM 1039 C C . ASN A 1 126 ? 17.211 -4.610 -30.650 1.00 95.50 126 ASN A C 1
ATOM 1041 O O . ASN A 1 126 ? 18.180 -5.207 -31.116 1.00 95.50 126 ASN A O 1
ATOM 1045 N N . LEU A 1 127 ? 17.133 -3.274 -30.634 1.00 94.81 127 LEU A N 1
ATOM 1046 C CA . LEU A 1 127 ? 18.177 -2.417 -31.203 1.00 94.81 127 LEU A CA 1
ATOM 1047 C C . LEU A 1 127 ? 19.527 -2.650 -30.527 1.00 94.81 127 LEU A C 1
ATOM 1049 O O . LEU A 1 127 ? 20.538 -2.794 -31.212 1.00 94.81 127 LEU A O 1
ATOM 1053 N N . TRP A 1 128 ? 19.559 -2.708 -29.193 1.00 94.19 128 TRP A N 1
ATOM 1054 C CA . TRP A 1 128 ? 20.819 -2.929 -28.494 1.00 94.19 128 TRP A CA 1
ATOM 1055 C C . TRP A 1 128 ? 21.319 -4.357 -28.696 1.00 94.19 128 TRP A C 1
ATOM 1057 O O . TRP A 1 128 ? 22.506 -4.556 -28.951 1.00 94.19 128 TRP A O 1
ATOM 1067 N N . LYS A 1 129 ? 20.429 -5.354 -28.654 1.00 93.31 129 LYS A N 1
ATOM 1068 C CA . LYS A 1 129 ? 20.764 -6.762 -28.894 1.00 93.31 129 LYS A CA 1
ATOM 1069 C C . LYS A 1 129 ? 21.419 -6.981 -30.258 1.00 93.31 129 LYS A C 1
ATOM 1071 O O . LYS A 1 129 ? 22.452 -7.640 -30.300 1.00 93.31 129 LYS A O 1
ATOM 1076 N N . GLU A 1 130 ? 20.865 -6.405 -31.323 1.00 92.12 130 GLU A N 1
ATOM 1077 C CA . GLU A 1 130 ? 21.371 -6.536 -32.700 1.00 92.12 130 GLU A CA 1
ATOM 1078 C C . GLU A 1 130 ? 22.642 -5.716 -32.977 1.00 92.12 130 GLU A C 1
ATOM 1080 O O . GLU A 1 130 ? 23.376 -6.010 -33.922 1.00 92.12 130 GLU A O 1
ATOM 1085 N N . ASP A 1 131 ? 22.934 -4.697 -32.166 1.00 88.62 131 ASP A N 1
ATOM 1086 C CA . ASP A 1 131 ? 24.123 -3.868 -32.353 1.00 88.62 131 ASP A CA 1
ATOM 1087 C C . ASP A 1 131 ? 25.387 -4.526 -31.774 1.00 88.62 131 ASP A C 1
ATOM 1089 O O . ASP A 1 131 ? 25.723 -4.383 -30.593 1.00 88.62 131 ASP A O 1
ATOM 1093 N N . ASP A 1 132 ? 26.116 -5.231 -32.640 1.00 81.62 132 ASP A N 1
ATOM 1094 C CA . ASP A 1 132 ? 27.436 -5.801 -32.342 1.00 81.62 132 ASP A CA 1
ATOM 1095 C C . ASP A 1 132 ? 28.595 -4.810 -32.549 1.00 81.62 132 ASP A C 1
ATOM 1097 O O . ASP A 1 132 ? 29.740 -5.096 -32.188 1.00 81.62 132 ASP A O 1
ATOM 1101 N N . SER A 1 133 ? 28.328 -3.630 -33.117 1.00 77.38 133 SER A N 1
ATOM 1102 C CA . SER A 1 133 ? 29.358 -2.620 -33.391 1.00 77.38 133 SER A CA 1
ATOM 1103 C C . SER A 1 133 ? 29.747 -1.812 -32.147 1.00 77.38 133 SER A C 1
ATOM 1105 O O . SER A 1 133 ? 30.837 -1.238 -32.088 1.00 77.38 133 SER A O 1
ATOM 1107 N N . ARG A 1 134 ? 28.878 -1.793 -31.126 1.00 75.00 134 ARG A N 1
ATOM 1108 C CA . ARG A 1 134 ? 29.035 -1.035 -29.872 1.00 75.00 134 ARG A CA 1
ATOM 1109 C C . ARG A 1 134 ? 29.462 -1.894 -28.674 1.00 75.00 134 ARG A C 1
ATOM 1111 O O . ARG A 1 134 ? 29.142 -1.558 -27.539 1.00 75.00 134 ARG A O 1
ATOM 1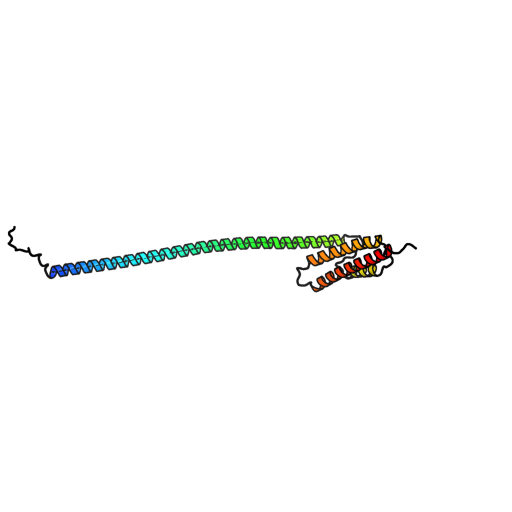118 N N . ASN A 1 135 ? 30.234 -2.957 -28.897 1.00 82.06 135 ASN A N 1
ATOM 1119 C CA . ASN A 1 135 ? 30.720 -3.840 -27.824 1.00 82.06 135 ASN A CA 1
ATOM 1120 C C . ASN A 1 135 ? 31.961 -3.313 -27.073 1.00 82.06 135 ASN A C 1
ATOM 1122 O O . ASN A 1 135 ? 32.549 -4.026 -26.262 1.00 82.06 135 ASN A O 1
ATOM 1126 N N . SER A 1 136 ? 32.368 -2.057 -27.287 1.00 87.56 136 SER A N 1
ATOM 1127 C CA . SER A 1 136 ? 33.443 -1.469 -26.488 1.00 87.56 136 SER A CA 1
ATOM 1128 C C . SER A 1 136 ? 33.015 -1.334 -25.024 1.00 87.56 136 SER A C 1
ATOM 1130 O O . SER A 1 136 ? 31.874 -0.979 -24.722 1.00 87.56 136 SER A O 1
ATOM 1132 N N . LEU A 1 137 ? 33.949 -1.573 -24.097 1.00 88.25 137 LEU A N 1
ATOM 1133 C CA . LEU A 1 137 ? 33.656 -1.548 -22.660 1.00 88.25 137 LEU A CA 1
ATOM 1134 C C . LEU A 1 137 ? 33.000 -0.231 -22.213 1.00 88.25 137 LEU A C 1
ATOM 1136 O O . LEU A 1 137 ? 32.061 -0.247 -21.425 1.00 88.25 137 LEU A O 1
ATOM 1140 N N . SER A 1 138 ? 33.454 0.914 -22.728 1.00 90.50 138 SER A N 1
ATOM 1141 C CA . SER A 1 138 ? 32.877 2.216 -22.374 1.00 90.50 138 SER A CA 1
ATOM 1142 C C . SER A 1 138 ? 31.447 2.395 -22.887 1.00 90.50 138 SER A C 1
ATOM 1144 O O . SER A 1 138 ? 30.612 2.936 -22.162 1.00 90.50 138 SER A O 1
ATOM 1146 N N . ALA A 1 139 ? 31.150 1.939 -24.108 1.00 91.25 139 ALA A N 1
ATOM 1147 C CA . ALA A 1 139 ? 29.807 2.013 -24.672 1.00 91.25 139 ALA A CA 1
ATOM 1148 C C . ALA A 1 139 ? 28.841 1.106 -23.904 1.00 91.25 139 ALA A C 1
ATOM 1150 O O . ALA A 1 139 ? 27.771 1.565 -23.509 1.00 91.25 139 ALA A O 1
ATOM 1151 N N . VAL A 1 140 ? 29.250 -0.137 -23.626 1.00 94.00 140 VAL A N 1
ATOM 1152 C CA . VAL A 1 140 ? 28.433 -1.092 -22.868 1.00 94.00 140 VAL A CA 1
ATOM 1153 C C . VAL A 1 140 ? 28.178 -0.601 -21.448 1.00 94.00 140 VAL A C 1
ATOM 1155 O O . VAL A 1 140 ? 27.035 -0.647 -21.012 1.00 94.00 140 VAL A O 1
ATOM 1158 N N . LEU A 1 141 ? 29.175 -0.062 -20.737 1.00 93.44 141 LEU A N 1
ATOM 1159 C CA . LEU A 1 141 ? 28.964 0.483 -19.387 1.00 93.44 141 LEU A CA 1
ATOM 1160 C C . LEU A 1 141 ? 28.014 1.693 -19.374 1.00 93.44 141 LEU A C 1
ATOM 1162 O O . LEU A 1 141 ? 27.217 1.838 -18.450 1.00 93.44 141 LEU A O 1
ATOM 1166 N N . SER A 1 142 ? 28.070 2.557 -20.392 1.00 92.75 142 SER A N 1
ATOM 1167 C CA . SER A 1 142 ? 27.128 3.677 -20.514 1.00 92.75 142 SER A CA 1
ATOM 1168 C C . SER A 1 142 ? 25.694 3.184 -20.716 1.00 92.75 142 SER A C 1
ATOM 1170 O O . SER A 1 142 ? 24.779 3.663 -20.052 1.00 92.75 142 SER A O 1
ATOM 1172 N N . GLU A 1 143 ? 25.510 2.218 -21.613 1.00 94.19 143 GLU A N 1
ATOM 1173 C CA . GLU A 1 143 ? 24.208 1.623 -21.931 1.00 94.19 143 GLU A CA 1
ATOM 1174 C C . GLU A 1 143 ? 23.665 0.782 -20.758 1.00 94.19 143 GLU A C 1
ATOM 1176 O O . GLU A 1 143 ? 22.466 0.765 -20.489 1.00 94.19 143 GLU A O 1
ATOM 1181 N N . SER A 1 144 ? 24.567 0.178 -19.978 1.00 95.00 144 SER A N 1
ATOM 1182 C CA . SER A 1 144 ? 24.254 -0.543 -18.740 1.00 95.00 144 SER A CA 1
ATOM 1183 C C . SER A 1 144 ? 23.613 0.363 -17.696 1.00 95.00 144 SER A C 1
ATOM 1185 O O . SER A 1 144 ? 22.620 -0.019 -17.091 1.00 95.00 144 SER A O 1
ATOM 1187 N N . ASN A 1 145 ? 24.144 1.576 -17.499 1.00 94.50 145 ASN A N 1
ATOM 1188 C CA . ASN A 1 145 ? 23.550 2.533 -16.562 1.00 94.50 145 ASN A CA 1
ATOM 1189 C C . ASN A 1 145 ? 22.129 2.925 -16.979 1.00 94.50 145 ASN A C 1
ATOM 1191 O O . ASN A 1 145 ? 21.256 3.035 -16.124 1.00 94.50 145 ASN A O 1
ATOM 1195 N N . LEU A 1 146 ? 21.892 3.108 -18.284 1.00 94.56 146 LEU A N 1
ATOM 1196 C CA . LEU A 1 146 ? 20.545 3.359 -18.789 1.00 94.56 146 LEU A CA 1
ATOM 1197 C C . LEU A 1 146 ? 19.632 2.159 -18.513 1.00 94.56 146 LEU A C 1
ATOM 1199 O O . LEU A 1 146 ? 18.561 2.335 -17.947 1.00 94.56 146 LEU A O 1
ATOM 1203 N N . THR A 1 147 ? 20.076 0.949 -18.857 1.00 95.69 147 THR A N 1
ATOM 1204 C CA . THR A 1 147 ? 19.304 -0.288 -18.655 1.00 95.69 147 THR A CA 1
ATOM 1205 C C . THR A 1 147 ? 18.947 -0.514 -17.187 1.00 95.69 147 THR A C 1
ATOM 1207 O O . THR A 1 147 ? 17.804 -0.840 -16.887 1.00 95.69 147 THR A O 1
ATOM 1210 N N . LEU A 1 148 ? 19.891 -0.293 -16.268 1.00 96.31 148 LEU A N 1
ATOM 1211 C CA . LEU A 1 148 ? 19.639 -0.390 -14.828 1.00 96.31 148 LEU A CA 1
ATOM 1212 C C . LEU A 1 148 ? 18.589 0.627 -14.370 1.00 96.31 148 LEU A C 1
ATOM 1214 O O . LEU A 1 148 ? 17.678 0.255 -13.640 1.00 96.31 148 LEU A O 1
ATOM 1218 N N . GLY A 1 149 ? 18.646 1.869 -14.862 1.00 94.75 149 GLY A N 1
ATOM 1219 C CA . GLY A 1 149 ? 17.607 2.864 -14.584 1.00 94.75 149 GLY A CA 1
ATOM 1220 C C . GLY A 1 149 ? 16.227 2.453 -15.114 1.00 94.75 149 GLY A C 1
ATOM 1221 O O . GLY A 1 149 ? 15.226 2.643 -14.435 1.00 94.75 149 GLY A O 1
ATOM 1222 N N . LEU A 1 150 ? 16.161 1.834 -16.299 1.00 95.19 150 LEU A N 1
ATOM 1223 C CA . LEU A 1 150 ? 14.906 1.305 -16.850 1.00 95.19 150 LEU A CA 1
ATOM 1224 C C . LEU A 1 150 ? 14.343 0.149 -16.010 1.00 95.19 150 LEU A C 1
ATOM 1226 O O . LEU A 1 150 ? 13.130 0.076 -15.830 1.00 95.19 150 LEU A O 1
ATOM 1230 N N . ILE A 1 151 ? 15.210 -0.725 -15.485 1.00 95.75 151 ILE A N 1
ATOM 1231 C CA . ILE A 1 151 ? 14.825 -1.813 -14.575 1.00 95.75 151 ILE A CA 1
ATOM 1232 C C . ILE A 1 151 ? 14.278 -1.243 -13.263 1.00 95.75 151 ILE A C 1
ATOM 1234 O O . ILE A 1 151 ? 13.198 -1.650 -12.848 1.00 95.75 151 ILE A O 1
ATOM 1238 N N . GLU A 1 152 ? 14.977 -0.289 -12.640 1.00 94.62 152 GLU A N 1
ATOM 1239 C CA . GLU A 1 152 ? 14.529 0.361 -11.398 1.00 94.62 152 GLU A CA 1
ATOM 1240 C C . GLU A 1 152 ? 13.152 1.021 -11.572 1.00 94.62 152 GLU A C 1
ATOM 1242 O O . GLU A 1 152 ? 12.263 0.847 -10.739 1.00 94.62 152 GLU A O 1
ATOM 1247 N N . GLU A 1 153 ? 12.938 1.732 -12.684 1.00 92.44 153 GLU A N 1
ATOM 1248 C CA . GLU A 1 153 ? 11.646 2.350 -12.998 1.00 92.44 153 GLU A CA 1
ATOM 1249 C C . GLU A 1 153 ? 10.526 1.310 -13.171 1.00 92.44 153 GLU A C 1
ATOM 1251 O O . GLU A 1 153 ? 9.409 1.522 -12.692 1.00 92.44 153 GLU A O 1
ATOM 1256 N N . LEU A 1 154 ? 10.808 0.177 -13.824 1.00 91.94 154 LEU A N 1
ATOM 1257 C CA . LEU A 1 154 ? 9.816 -0.882 -14.008 1.00 91.94 154 LEU A CA 1
ATOM 1258 C C . LEU A 1 154 ? 9.519 -1.635 -12.702 1.00 91.94 154 LEU A C 1
ATOM 1260 O O . LEU A 1 154 ? 8.371 -1.988 -12.450 1.00 91.94 154 LEU A O 1
ATOM 1264 N N . GLN A 1 155 ? 10.529 -1.846 -11.855 1.00 92.44 155 GLN A N 1
ATOM 1265 C CA . GLN A 1 155 ? 10.362 -2.446 -10.529 1.00 92.44 155 GLN A CA 1
ATOM 1266 C C . GLN A 1 155 ? 9.484 -1.571 -9.631 1.00 92.44 155 GLN A C 1
ATOM 1268 O O . GLN A 1 155 ? 8.549 -2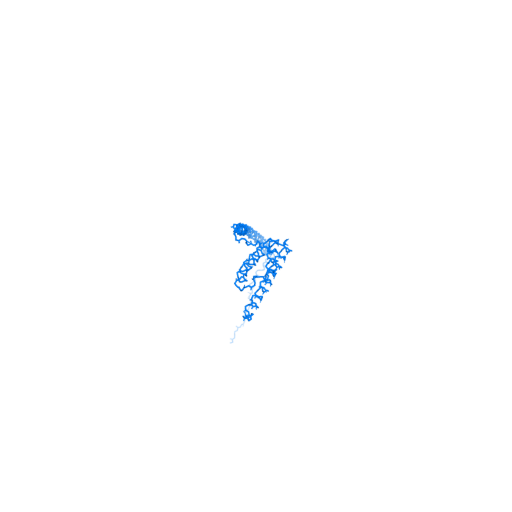.085 -9.021 1.00 92.44 155 GLN A O 1
ATOM 1273 N N . GLN A 1 156 ? 9.718 -0.253 -9.617 1.00 89.31 156 GLN A N 1
ATOM 1274 C CA . GLN A 1 156 ? 8.857 0.687 -8.894 1.00 89.31 156 GLN A CA 1
ATOM 1275 C C . GLN A 1 156 ? 7.420 0.645 -9.425 1.00 89.31 156 GLN A C 1
ATOM 1277 O O . GLN A 1 156 ? 6.470 0.664 -8.648 1.00 89.31 156 GLN A O 1
ATOM 1282 N N . TYR A 1 157 ? 7.246 0.553 -10.748 1.00 88.44 157 TYR A N 1
ATOM 1283 C CA . TYR A 1 157 ? 5.921 0.436 -11.352 1.00 88.44 157 TYR A CA 1
ATOM 1284 C C . TYR A 1 157 ? 5.191 -0.838 -10.906 1.00 88.44 157 TYR A C 1
ATOM 1286 O O . TYR A 1 157 ? 4.007 -0.769 -10.581 1.00 88.44 157 TYR A O 1
ATOM 1294 N N . VAL A 1 158 ? 5.884 -1.978 -10.858 1.00 89.00 158 VAL A N 1
ATOM 1295 C CA . VAL A 1 158 ? 5.325 -3.251 -10.375 1.00 89.00 158 VAL A CA 1
ATOM 1296 C C . VAL A 1 158 ? 4.936 -3.148 -8.897 1.00 89.00 158 VAL A C 1
ATOM 1298 O O . VAL A 1 158 ? 3.797 -3.457 -8.555 1.00 89.00 158 VAL A O 1
ATOM 1301 N N . GLU A 1 159 ? 5.823 -2.635 -8.038 1.00 86.44 159 GLU A N 1
ATOM 1302 C CA . GLU A 1 159 ? 5.561 -2.463 -6.599 1.00 86.44 159 GLU A CA 1
ATOM 1303 C C . GLU A 1 159 ? 4.367 -1.534 -6.337 1.00 86.44 159 GLU A C 1
ATOM 1305 O O . GLU A 1 159 ? 3.505 -1.836 -5.512 1.00 86.44 159 GLU A O 1
ATOM 1310 N N . ASP A 1 160 ? 4.254 -0.442 -7.097 1.00 81.94 160 ASP A N 1
ATOM 1311 C CA . ASP A 1 160 ? 3.143 0.500 -6.968 1.00 81.94 160 ASP A CA 1
ATOM 1312 C C . ASP A 1 160 ? 1.783 -0.127 -7.332 1.00 81.94 160 ASP A C 1
ATOM 1314 O O . ASP A 1 160 ? 0.750 0.409 -6.921 1.00 81.94 160 ASP A O 1
ATOM 1318 N N . HIS A 1 161 ? 1.746 -1.210 -8.120 1.00 79.19 161 HIS A N 1
ATOM 1319 C CA . HIS A 1 161 ? 0.515 -1.795 -8.676 1.00 79.19 161 HIS A CA 1
ATOM 1320 C C . HIS A 1 161 ? 0.195 -3.219 -8.178 1.00 79.19 161 HIS A C 1
ATOM 1322 O O . HIS A 1 161 ? -0.901 -3.705 -8.479 1.00 79.19 161 HIS A O 1
ATOM 1328 N N . ASP A 1 162 ? 1.065 -3.846 -7.377 1.00 69.12 162 ASP A N 1
ATOM 1329 C CA . ASP A 1 162 ? 0.906 -5.214 -6.838 1.00 69.12 162 ASP A CA 1
ATOM 1330 C C . ASP A 1 162 ? -0.386 -5.394 -6.003 1.00 69.12 162 ASP A C 1
ATOM 1332 O O . ASP A 1 162 ? -1.031 -6.441 -6.023 1.00 69.12 162 ASP A O 1
ATOM 1336 N N . ASP A 1 163 ? -0.870 -4.323 -5.364 1.00 63.69 163 ASP A N 1
ATOM 1337 C CA . ASP A 1 163 ? -2.115 -4.327 -4.575 1.00 63.69 163 ASP A CA 1
ATOM 1338 C C . ASP A 1 163 ? -3.409 -4.384 -5.424 1.00 63.69 163 ASP A C 1
ATOM 1340 O O . ASP A 1 163 ? -4.518 -4.491 -4.886 1.00 63.69 163 ASP A O 1
ATOM 1344 N N . THR A 1 164 ? -3.318 -4.288 -6.757 1.00 63.84 164 THR A N 1
ATOM 1345 C CA . THR A 1 164 ? -4.493 -4.298 -7.642 1.00 63.84 164 THR A CA 1
ATOM 1346 C C . THR A 1 164 ? -4.752 -5.696 -8.215 1.00 63.84 164 THR A C 1
ATOM 1348 O O . THR A 1 164 ? -4.229 -6.059 -9.259 1.00 63.84 164 THR A O 1
ATOM 1351 N N . GLU A 1 165 ? -5.642 -6.477 -7.585 1.00 53.38 165 GLU A N 1
ATOM 1352 C CA . GLU A 1 165 ? -5.988 -7.871 -7.970 1.00 53.38 165 GLU A CA 1
ATOM 1353 C C . GLU A 1 165 ? -6.358 -8.090 -9.462 1.00 53.38 165 GLU A C 1
ATOM 1355 O O . GLU A 1 165 ? -6.405 -9.225 -9.934 1.00 53.38 165 GLU A O 1
ATOM 1360 N N . PHE A 1 166 ? -6.630 -7.026 -10.224 1.00 53.84 166 PHE A N 1
ATOM 1361 C CA . PHE A 1 166 ? -7.105 -7.071 -11.609 1.00 53.84 166 PHE A CA 1
ATOM 1362 C C . PHE A 1 166 ? -6.009 -6.931 -12.687 1.00 53.84 166 PHE A C 1
ATOM 1364 O O . PHE A 1 166 ? -6.338 -7.043 -13.867 1.00 53.84 166 PHE A O 1
ATOM 1371 N N . THR A 1 167 ? -4.738 -6.694 -12.334 1.00 62.38 167 THR A N 1
ATOM 1372 C CA . THR A 1 167 ? -3.651 -6.375 -13.298 1.00 62.38 167 THR A CA 1
ATOM 1373 C C . THR A 1 167 ? -2.556 -7.445 -13.415 1.00 62.38 167 THR A C 1
ATOM 1375 O O . THR A 1 167 ? -1.561 -7.224 -14.102 1.00 62.38 167 THR A O 1
ATOM 1378 N N . ASN A 1 168 ? -2.751 -8.621 -12.806 1.00 67.38 168 ASN A N 1
ATOM 1379 C CA . ASN A 1 168 ? -1.720 -9.659 -12.649 1.00 67.38 168 ASN A CA 1
ATOM 1380 C C . ASN A 1 168 ? -1.047 -10.086 -13.975 1.00 67.38 168 ASN A C 1
ATOM 1382 O O . ASN A 1 168 ? 0.169 -10.233 -14.029 1.00 67.38 168 ASN A O 1
ATOM 1386 N N . ASP A 1 169 ? -1.804 -10.183 -15.075 1.00 75.12 169 ASP A N 1
ATOM 1387 C CA . ASP A 1 169 ? -1.241 -10.540 -16.388 1.00 75.12 169 ASP A CA 1
ATOM 1388 C C . ASP A 1 169 ? -0.265 -9.470 -16.922 1.00 75.12 169 ASP A C 1
ATOM 1390 O O . ASP A 1 169 ? 0.791 -9.808 -17.450 1.00 75.12 169 ASP A O 1
ATOM 1394 N N . HIS A 1 170 ? -0.572 -8.180 -16.743 1.00 76.88 170 HIS A N 1
ATOM 1395 C CA . HIS A 1 170 ? 0.317 -7.086 -17.156 1.00 76.88 170 HIS A CA 1
ATOM 1396 C C . HIS A 1 170 ? 1.525 -6.938 -16.224 1.00 76.88 170 HIS A C 1
ATOM 1398 O O . HIS A 1 170 ? 2.624 -6.637 -16.686 1.00 76.88 170 HIS A O 1
ATOM 1404 N N . LEU A 1 171 ? 1.353 -7.193 -14.923 1.00 81.88 171 LEU A N 1
ATOM 1405 C CA . LEU A 1 171 ? 2.466 -7.243 -13.970 1.00 81.88 171 LEU A CA 1
ATOM 1406 C C . LEU A 1 171 ? 3.467 -8.338 -14.361 1.00 81.88 171 LEU A C 1
ATOM 1408 O O . LEU A 1 171 ? 4.661 -8.062 -14.452 1.00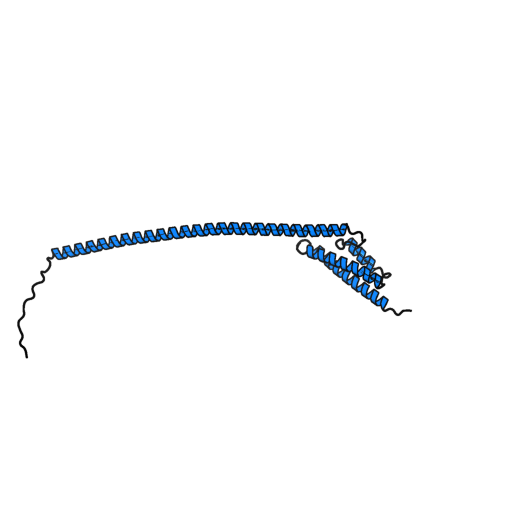 81.88 171 LEU A O 1
ATOM 1412 N N . ALA A 1 172 ? 2.980 -9.531 -14.714 1.00 85.38 172 ALA A N 1
ATOM 1413 C CA . ALA A 1 172 ? 3.825 -10.629 -15.181 1.00 85.38 172 ALA A CA 1
ATOM 1414 C C . ALA A 1 172 ? 4.576 -10.299 -16.490 1.00 85.38 172 ALA A C 1
ATOM 1416 O O . ALA A 1 172 ? 5.724 -10.711 -16.669 1.00 85.38 172 ALA A O 1
ATOM 1417 N N . GLU A 1 173 ? 3.965 -9.540 -17.409 1.00 88.12 173 GLU A N 1
ATOM 1418 C CA . GLU A 1 173 ? 4.636 -9.043 -18.623 1.00 88.12 173 GLU A CA 1
ATOM 1419 C C . GLU A 1 173 ? 5.794 -8.087 -18.285 1.00 88.12 173 GLU A C 1
ATOM 1421 O O . GLU A 1 173 ? 6.883 -8.185 -18.865 1.00 88.12 173 GLU A O 1
ATOM 1426 N N . HIS A 1 174 ? 5.591 -7.185 -17.323 1.00 89.75 174 HIS A N 1
ATOM 1427 C CA . HIS A 1 174 ? 6.630 -6.267 -16.857 1.00 89.75 174 HIS A CA 1
ATOM 1428 C C . HIS A 1 174 ? 7.752 -7.005 -16.114 1.00 89.75 174 HIS A C 1
ATOM 1430 O O . HIS A 1 174 ? 8.926 -6.798 -16.422 1.00 89.75 174 HIS A O 1
ATOM 1436 N N . GLU A 1 175 ? 7.427 -7.943 -15.226 1.00 90.75 175 GLU A N 1
ATOM 1437 C CA . GLU A 1 175 ? 8.421 -8.815 -14.586 1.00 90.75 175 GLU A CA 1
ATOM 1438 C C . GLU A 1 175 ? 9.247 -9.600 -15.616 1.00 90.7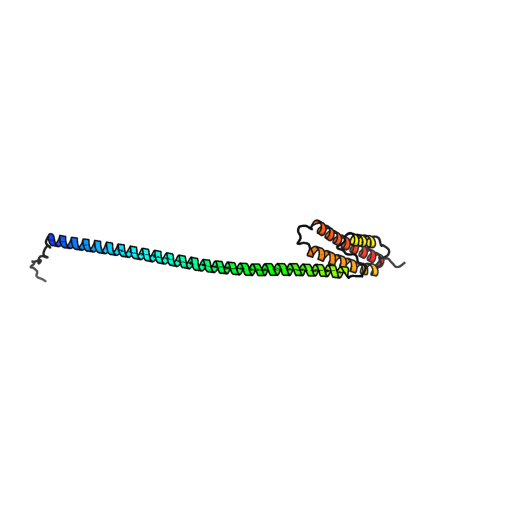5 175 GLU A C 1
ATOM 1440 O O . GLU A 1 175 ? 10.474 -9.670 -15.518 1.00 90.75 175 GLU A O 1
ATOM 1445 N N . GLY A 1 176 ? 8.602 -10.130 -16.661 1.00 93.38 176 GLY A N 1
ATOM 1446 C CA . GLY A 1 176 ? 9.294 -10.774 -17.778 1.00 93.38 176 GLY A CA 1
ATOM 1447 C C . GLY A 1 176 ? 10.241 -9.823 -18.518 1.00 93.38 176 GLY A C 1
ATOM 1448 O O . GLY A 1 176 ? 11.357 -10.210 -18.868 1.00 93.38 176 GLY A O 1
ATOM 1449 N N . THR A 1 177 ? 9.829 -8.566 -18.698 1.00 94.62 177 THR A N 1
ATOM 1450 C CA . THR A 1 177 ? 10.649 -7.520 -19.330 1.00 94.62 177 THR A CA 1
ATOM 1451 C C . THR A 1 177 ? 11.879 -7.173 -18.482 1.00 94.62 177 THR A C 1
ATOM 1453 O O . THR A 1 177 ? 12.966 -7.011 -19.037 1.00 94.62 177 THR A O 1
ATOM 1456 N N . ILE A 1 178 ? 11.754 -7.119 -17.148 1.00 95.75 178 ILE A N 1
ATOM 1457 C CA . ILE A 1 178 ? 12.901 -6.941 -16.232 1.00 95.75 178 ILE A CA 1
ATOM 1458 C C . ILE A 1 178 ? 13.927 -8.049 -16.456 1.00 95.75 178 ILE A C 1
ATOM 1460 O O . ILE A 1 178 ? 15.099 -7.765 -16.701 1.00 95.75 178 ILE A O 1
ATOM 1464 N N . VAL A 1 179 ? 13.476 -9.304 -16.454 1.00 96.56 179 VAL A N 1
ATOM 1465 C CA . VAL A 1 179 ? 14.354 -10.460 -16.672 1.00 96.56 179 VAL A CA 1
ATOM 1466 C C . VAL A 1 179 ? 15.019 -10.399 -18.051 1.00 96.56 179 VAL A C 1
ATOM 1468 O O . VAL A 1 179 ? 16.190 -10.755 -18.200 1.00 96.56 179 VAL A O 1
ATOM 1471 N N . GLU A 1 180 ? 14.312 -9.946 -19.087 1.00 96.50 180 GLU A N 1
ATOM 1472 C CA . GLU A 1 180 ? 14.899 -9.785 -20.420 1.00 96.50 180 GLU A CA 1
ATOM 1473 C C . GLU A 1 180 ? 16.002 -8.714 -20.447 1.00 96.50 180 GLU A C 1
ATOM 1475 O O . GLU A 1 180 ? 17.075 -8.962 -21.008 1.00 96.50 180 GLU A O 1
ATOM 1480 N N . LEU A 1 181 ? 15.788 -7.569 -19.792 1.00 96.88 181 LEU A N 1
ATOM 1481 C CA . LEU A 1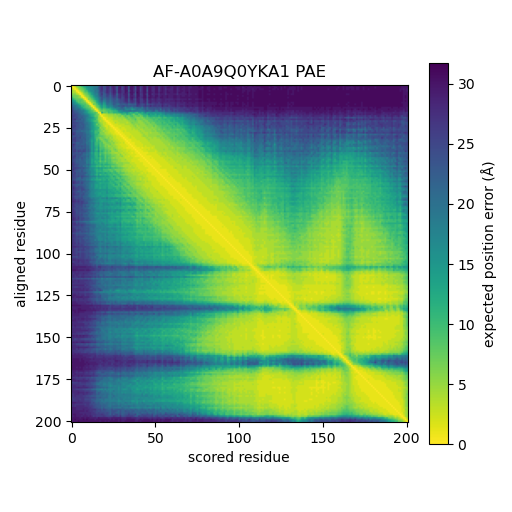 181 ? 16.786 -6.501 -19.670 1.00 96.88 181 LEU A CA 1
ATOM 1482 C C . LEU A 1 181 ? 18.023 -6.955 -18.880 1.00 96.88 181 LEU A C 1
ATOM 1484 O O . LEU A 1 181 ? 19.147 -6.684 -19.303 1.00 96.88 181 LEU A O 1
ATOM 1488 N N . GLU A 1 182 ? 17.840 -7.687 -17.779 1.00 96.88 182 GLU A N 1
ATOM 1489 C CA . GLU A 1 182 ? 18.939 -8.256 -16.985 1.00 96.88 182 GLU A CA 1
ATOM 1490 C C . GLU A 1 182 ? 19.785 -9.242 -17.804 1.00 96.88 182 GLU A C 1
ATOM 1492 O O . GLU A 1 182 ? 21.020 -9.190 -17.795 1.00 96.88 182 GLU A O 1
ATOM 1497 N N . ASN A 1 183 ? 19.129 -10.119 -18.568 1.00 97.00 183 ASN A N 1
ATOM 1498 C CA . ASN A 1 183 ? 19.816 -11.068 -19.440 1.00 97.00 183 ASN A CA 1
ATOM 1499 C C . ASN A 1 183 ? 20.563 -10.361 -20.575 1.00 97.00 183 ASN A C 1
ATOM 1501 O O . ASN A 1 183 ? 21.702 -10.726 -20.881 1.00 97.00 183 ASN A O 1
ATOM 1505 N N . LEU A 1 184 ? 19.948 -9.347 -21.193 1.00 95.88 184 LEU A N 1
ATOM 1506 C CA . LEU A 1 184 ? 20.580 -8.535 -22.233 1.00 95.88 184 LEU A CA 1
ATOM 1507 C C . LEU A 1 184 ? 21.833 -7.836 -21.696 1.00 95.88 184 LEU A C 1
ATOM 1509 O O . LEU A 1 184 ? 22.891 -7.899 -22.327 1.00 95.88 184 LEU A O 1
ATOM 1513 N N . LEU A 1 185 ? 21.724 -7.238 -20.510 1.00 95.81 185 LEU A N 1
ATOM 1514 C CA . LEU A 1 185 ? 22.827 -6.590 -19.814 1.00 95.81 185 LEU A CA 1
ATOM 1515 C C . LEU A 1 185 ? 23.987 -7.564 -19.573 1.00 95.81 185 LEU A C 1
ATOM 1517 O O . LEU A 1 185 ? 25.124 -7.264 -19.945 1.00 95.81 185 LEU A O 1
ATOM 1521 N N . SER A 1 186 ? 23.705 -8.749 -19.019 1.00 96.12 186 SER A N 1
ATOM 1522 C CA . SER A 1 186 ? 24.721 -9.788 -18.802 1.00 96.12 186 SER A CA 1
ATOM 1523 C C . SER A 1 186 ? 25.409 -10.179 -20.110 1.00 96.12 186 SER A C 1
ATOM 1525 O O . SER A 1 186 ? 26.636 -10.201 -20.187 1.00 96.12 186 SER A O 1
ATOM 1527 N N . CYS A 1 187 ? 24.629 -10.424 -21.167 1.00 94.62 187 CYS A N 1
ATOM 1528 C CA . CYS A 1 187 ? 25.155 -10.827 -22.469 1.00 94.62 187 CYS A CA 1
ATOM 1529 C C . CYS A 1 187 ? 26.075 -9.756 -23.083 1.00 94.62 187 CYS A C 1
ATOM 153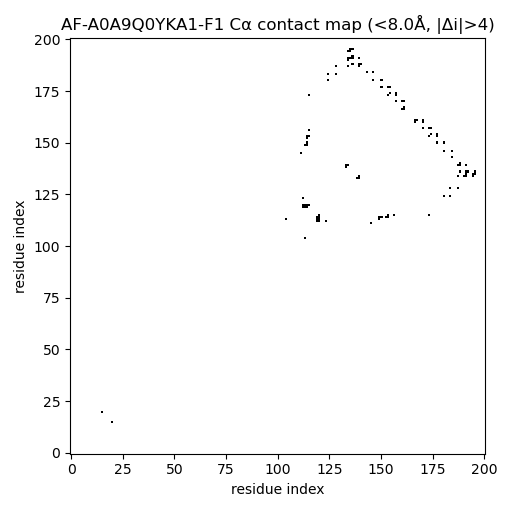1 O O . CYS A 1 187 ? 27.120 -10.081 -23.652 1.00 94.62 187 CYS A O 1
ATOM 1533 N N . LYS A 1 188 ? 25.713 -8.473 -22.969 1.00 94.88 188 LYS A N 1
ATOM 1534 C CA . LYS A 1 188 ? 26.528 -7.365 -23.491 1.00 94.88 188 LYS A CA 1
ATOM 1535 C C . LYS A 1 188 ? 27.794 -7.135 -22.666 1.00 94.88 188 LYS A C 1
ATOM 1537 O O . LYS A 1 188 ? 28.844 -6.856 -23.247 1.00 94.88 188 LYS A O 1
ATOM 1542 N N . LEU A 1 189 ? 27.736 -7.308 -21.345 1.00 94.56 189 LEU A N 1
ATOM 1543 C CA . LEU A 1 189 ? 28.921 -7.268 -20.482 1.00 94.56 189 LEU A CA 1
ATOM 1544 C C . LEU A 1 189 ? 29.900 -8.406 -20.801 1.00 94.56 189 LEU A C 1
ATOM 1546 O O . LEU A 1 189 ? 31.109 -8.164 -20.882 1.00 94.56 189 LEU A O 1
ATOM 1550 N N . ASP A 1 190 ? 29.399 -9.615 -21.054 1.00 93.81 190 ASP A N 1
ATOM 1551 C CA . ASP A 1 190 ? 30.222 -10.750 -21.482 1.00 93.81 190 ASP A CA 1
ATOM 1552 C C . ASP A 1 190 ? 30.890 -10.477 -22.838 1.00 93.81 190 ASP A C 1
ATOM 1554 O O . ASP A 1 190 ? 32.095 -10.696 -22.993 1.00 93.81 190 ASP A O 1
ATOM 1558 N N . ALA A 1 191 ? 30.145 -9.929 -23.805 1.00 91.44 191 ALA A N 1
ATOM 1559 C CA . ALA A 1 191 ? 30.679 -9.557 -25.117 1.00 91.44 191 ALA A CA 1
ATOM 1560 C C . ALA A 1 191 ? 31.774 -8.480 -25.019 1.00 91.44 191 ALA A C 1
ATOM 1562 O O . ALA A 1 191 ? 32.836 -8.623 -25.630 1.00 91.44 191 ALA A O 1
ATOM 1563 N N . ALA A 1 192 ? 31.561 -7.441 -24.205 1.00 92.75 192 ALA A N 1
ATOM 1564 C CA . ALA A 1 192 ? 32.562 -6.404 -23.961 1.00 92.75 192 ALA A CA 1
ATOM 1565 C C . ALA A 1 192 ? 33.805 -6.941 -23.242 1.00 92.75 192 ALA A C 1
ATOM 1567 O O . ALA A 1 192 ? 34.931 -6.542 -23.549 1.00 92.75 192 ALA A O 1
ATOM 1568 N N . THR A 1 193 ? 33.620 -7.865 -22.300 1.00 91.62 193 THR A N 1
ATOM 1569 C CA . THR A 1 193 ? 34.731 -8.528 -21.608 1.00 91.62 193 THR A CA 1
ATOM 1570 C C . THR A 1 193 ? 35.534 -9.385 -22.580 1.00 91.62 193 THR A C 1
ATOM 1572 O O . THR A 1 193 ? 36.763 -9.348 -22.564 1.00 91.62 193 THR A O 1
ATOM 1575 N N . LEU A 1 194 ? 34.862 -10.114 -23.473 1.0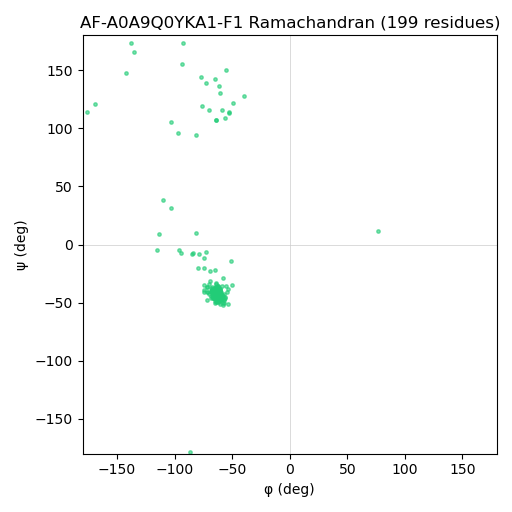0 90.81 194 LEU A N 1
ATOM 1576 C CA . LEU A 1 194 ? 35.518 -10.889 -24.520 1.00 90.81 194 LEU A CA 1
ATOM 1577 C C . LEU A 1 194 ? 36.317 -9.985 -25.468 1.00 90.81 194 LEU A C 1
ATOM 1579 O O . LEU A 1 194 ? 37.471 -10.292 -25.746 1.00 90.81 194 LEU A O 1
ATOM 1583 N N . GLU A 1 195 ? 35.740 -8.871 -25.928 1.00 88.06 195 GLU A N 1
ATOM 1584 C CA . GLU A 1 195 ? 36.437 -7.856 -26.734 1.00 88.06 195 GLU A CA 1
ATOM 1585 C C . GLU A 1 195 ? 37.686 -7.315 -26.033 1.00 88.06 195 GLU A C 1
ATOM 1587 O O . GLU A 1 195 ? 38.750 -7.255 -26.644 1.00 88.06 195 GLU A O 1
ATOM 1592 N N . LEU A 1 196 ? 37.580 -6.979 -24.745 1.00 88.25 196 LEU A N 1
ATOM 1593 C CA . LEU A 1 196 ? 38.697 -6.481 -23.939 1.00 88.25 196 LEU A CA 1
ATOM 1594 C C . LEU A 1 196 ? 39.838 -7.502 -23.812 1.00 88.25 196 LEU A C 1
ATOM 1596 O O . LEU A 1 196 ? 41.007 -7.124 -23.747 1.00 88.25 196 LEU A O 1
ATOM 1600 N N . LEU A 1 197 ? 39.496 -8.788 -23.739 1.00 89.94 197 LEU A N 1
ATOM 1601 C CA . LEU A 1 197 ? 40.451 -9.885 -23.590 1.00 89.94 197 LEU A CA 1
ATOM 1602 C C . LEU A 1 197 ? 41.056 -10.350 -24.922 1.00 89.94 197 LEU A C 1
ATOM 1604 O O . LEU A 1 197 ? 41.971 -11.180 -24.901 1.00 89.94 197 LEU A O 1
ATOM 1608 N N . LYS A 1 198 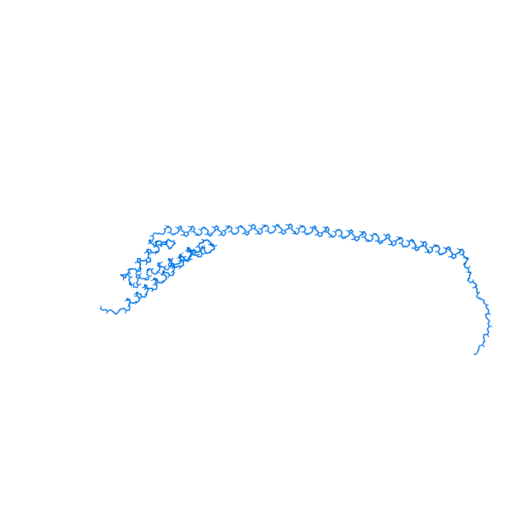? 40.582 -9.845 -26.072 1.00 86.69 198 LYS A N 1
ATOM 1609 C CA . LYS A 1 198 ? 41.193 -10.161 -27.368 1.00 86.69 198 LYS A CA 1
ATOM 1610 C C . LYS A 1 198 ? 42.652 -9.677 -27.365 1.00 86.69 198 LYS A C 1
ATOM 1612 O O . LYS A 1 198 ? 42.920 -8.537 -26.984 1.00 86.69 198 LYS A O 1
ATOM 1617 N N . PRO A 1 199 ? 43.613 -10.524 -27.767 1.00 72.69 199 PRO A N 1
ATOM 1618 C CA . PRO A 1 199 ? 44.996 -10.094 -27.900 1.00 72.69 199 PRO A CA 1
ATOM 1619 C C . PRO A 1 199 ? 45.088 -8.985 -28.953 1.00 72.69 199 PRO A C 1
ATOM 1621 O O . PRO A 1 199 ? 44.465 -9.072 -30.008 1.00 72.69 199 PRO A O 1
ATOM 1624 N N . TRP A 1 200 ? 45.858 -7.941 -28.648 1.00 67.75 200 TRP A N 1
ATOM 1625 C CA . TRP A 1 200 ? 46.170 -6.867 -29.588 1.00 67.75 200 TRP A CA 1
ATOM 1626 C C . TRP A 1 200 ? 46.973 -7.462 -30.758 1.00 67.75 200 TRP A C 1
ATOM 1628 O O . TRP A 1 200 ? 48.129 -7.841 -30.559 1.00 67.75 200 TRP A O 1
ATOM 1638 N N . GLU A 1 201 ? 46.358 -7.595 -31.936 1.00 52.88 201 GLU A N 1
ATOM 1639 C CA . GLU A 1 201 ? 47.054 -7.881 -33.205 1.00 52.88 201 GLU A CA 1
ATOM 1640 C C . GLU A 1 201 ? 47.572 -6.596 -33.862 1.00 52.88 201 GLU A C 1
ATOM 1642 O O . GLU A 1 201 ? 46.839 -5.578 -33.854 1.00 52.88 201 GLU A O 1
#

Solvent-accessible surface area (backbone atoms only — not comparable to full-atom values): 11499 Å² total; per-residue (Å²): 138,86,85,84,89,86,86,87,79,85,78,74,75,77,75,71,49,76,68,52,55,49,51,52,50,51,52,51,49,52,50,48,52,50,53,51,51,53,49,50,53,50,51,54,50,52,51,50,55,50,53,51,50,52,49,54,54,49,54,51,49,52,53,51,51,52,53,48,51,51,50,51,53,49,54,52,50,52,52,49,52,50,52,52,50,49,51,53,51,50,54,52,51,53,49,51,51,52,51,47,51,53,48,54,56,73,70,55,86,80,84,75,63,54,56,90,39,66,72,44,36,52,49,51,53,49,55,58,70,72,47,75,87,56,40,47,58,69,53,39,54,56,51,44,55,52,52,51,53,41,40,53,55,42,50,50,53,44,65,75,46,68,86,45,90,87,46,59,72,62,46,52,54,51,54,49,49,44,54,50,51,54,52,51,47,53,55,46,52,50,48,15,50,52,58,71,68,50,78,91,127

Radius of gyration: 53.07 Å; Cα contacts (8 Å, |Δi|>4): 58; chains: 1; bounding box: 108×56×149 Å

pLDDT: mean 85.46, std 15.49, range [34.0, 98.12]

Mean predicted aligned error: 12.79 Å

Organism: Holothuria leucospilota (NCBI:txid206669)